Protein AF-A0A8C5FTF6-F1 (afdb_monomer_lite)

InterPro domains:
  IPR001584 Integrase, catalytic core [PS50994] (1-83)
  IPR012337 Ribonuclease H-like superfamily [SSF53098] (2-87)
  IPR036397 Ribonuclease H superfamily [G3DSA:3.30.420.10] (1-121)
  IPR043502 DNA/RNA polymerase superfamily [SSF56672] (255-346)
  IPR054465 Integrase p58-like, C-terminal domain [PF22938] (170-204)

Sequence (349 aa):
MSRTMKELYGLLKVKAIRTSVYHPATDGLCERFNRTLKSMIRKFVLEDARNWHQCLDPLLFAVREVPQASTGFSPFELLHGRRPRGVLDLIKENWKEGSSDSKNGIQYVIDLRAKLHSLGVMSREHLHQAQENQKRLYDKGTRLRNLTLGEKVLVLLPTSSTKLLAKWQGPFVVTRRVGNVDYEVVRPDRGDSRQIYHINLLKRWIDVVPVAFATTLPEGEEFGPEVPTPGPVPPVGRGEDLPGSQAADVGSLQLQFADVFSPLPGRTPLITHNIETQPGLTVRTRPYRLPVNKQDVVRRELAAMLELGVVEEFHSDWCSPVVLVGKLDGSVRFCVDYRRVNAVSKFDA

Organism: Gadus morhua (NCBI:txid8049)

Radius of gyration: 33.3 Å; chains: 1; bounding box: 83×62×90 Å

Foldseek 3Di:
DDPVVVVVCVVVVHDDDDDAPPCCVVVVVVVVVVVQLVVVLVVVCPVPVVPSVVCNVVSVVVQQQDQDQQQRHGVVCLVQVDHDCDPVNVVVVVVPPDDDPPPDVVVVVVVSVVSNVVSVVSSVVSNVVVVVVVVVVVVVPDDQDDDDFFFFKWFFDQDDPDNVPTDTDDRWGFHDDPDSFKTWIFDVVVVRDIGIHGNVRIDGDDPDPDPDDDDPDPPPDDPDPPLPDPDPDDFDDDDPPDDPVVSVVVVVVCVVPVVVSDPQDDDDPPDDDDFDFDPPDEADDDADDDDPVCVVVVVSVVVSCVVSVVDDDDDDSHDWYWDWDADPVRDIGTDTPCVVVVVGTDDDD

Structure (mmCIF, N/CA/C/O backbone):
data_AF-A0A8C5FTF6-F1
#
_entry.id   AF-A0A8C5FTF6-F1
#
loop_
_atom_site.group_PDB
_atom_site.id
_atom_site.type_symbol
_atom_site.label_atom_id
_atom_site.label_alt_id
_atom_site.label_comp_id
_atom_site.label_asym_id
_atom_site.label_entity_id
_atom_site.label_seq_id
_atom_site.pdbx_PDB_ins_code
_atom_site.Cartn_x
_atom_site.Cartn_y
_atom_site.Cartn_z
_atom_site.occupancy
_atom_site.B_iso_or_equiv
_atom_site.auth_seq_id
_atom_site.auth_comp_id
_atom_site.auth_asym_id
_atom_site.auth_atom_id
_atom_site.pdbx_PDB_model_num
ATOM 1 N N . MET A 1 1 ? -0.160 -24.251 -2.209 1.00 65.62 1 MET A N 1
ATOM 2 C CA . MET A 1 1 ? 0.336 -24.398 -3.595 1.00 65.62 1 MET A CA 1
ATOM 3 C C . MET A 1 1 ? -0.165 -25.728 -4.102 1.00 65.62 1 MET A C 1
ATOM 5 O O . MET A 1 1 ? 0.006 -26.707 -3.385 1.00 65.62 1 MET A O 1
ATOM 9 N N . SER A 1 2 ? -0.810 -25.740 -5.267 1.00 88.19 2 SER A N 1
ATOM 10 C CA . SER A 1 2 ? -1.264 -26.981 -5.901 1.00 88.19 2 SER A CA 1
ATOM 11 C C . SER A 1 2 ? -0.084 -27.930 -6.143 1.00 88.19 2 SER A C 1
ATOM 13 O O . SER A 1 2 ? 1.030 -27.465 -6.406 1.00 88.19 2 SER A O 1
ATOM 15 N N . ARG A 1 3 ? -0.329 -29.244 -6.078 1.00 90.69 3 ARG A N 1
ATOM 16 C CA . ARG A 1 3 ? 0.653 -30.280 -6.440 1.00 90.69 3 ARG A CA 1
ATOM 17 C C . ARG A 1 3 ? 1.191 -30.048 -7.859 1.00 90.69 3 ARG A C 1
ATOM 19 O O . ARG A 1 3 ? 2.402 -30.058 -8.045 1.00 90.69 3 ARG A O 1
ATOM 26 N N . THR A 1 4 ? 0.310 -29.683 -8.791 1.00 93.81 4 THR A N 1
ATOM 27 C CA . THR A 1 4 ? 0.650 -29.400 -10.196 1.00 93.81 4 THR A CA 1
ATOM 28 C C . THR A 1 4 ? 1.703 -28.300 -10.346 1.00 93.81 4 THR A C 1
ATOM 30 O O . THR A 1 4 ? 2.701 -28.475 -11.038 1.00 93.81 4 THR A O 1
ATOM 33 N N . MET A 1 5 ? 1.550 -27.179 -9.633 1.00 92.50 5 MET A N 1
ATOM 34 C CA . MET A 1 5 ? 2.524 -26.079 -9.687 1.00 92.50 5 MET A CA 1
ATOM 35 C C . MET A 1 5 ? 3.876 -26.466 -9.083 1.00 92.50 5 MET A C 1
ATOM 37 O O . MET A 1 5 ? 4.912 -25.986 -9.537 1.00 92.50 5 MET A O 1
ATOM 41 N N . LYS A 1 6 ? 3.885 -27.338 -8.066 1.00 90.69 6 LYS A N 1
ATOM 42 C CA . LYS A 1 6 ? 5.130 -27.819 -7.455 1.00 90.69 6 LYS A CA 1
ATOM 43 C C . LYS A 1 6 ? 5.920 -28.698 -8.429 1.00 90.69 6 LYS A C 1
ATOM 45 O O . LYS A 1 6 ? 7.136 -28.557 -8.507 1.00 90.69 6 LYS A O 1
ATOM 50 N N . GLU A 1 7 ? 5.236 -29.566 -9.168 1.00 94.31 7 GLU A N 1
ATOM 51 C CA . GLU A 1 7 ? 5.844 -30.412 -10.202 1.00 94.31 7 GLU A CA 1
ATOM 52 C C . GLU A 1 7 ? 6.374 -29.575 -11.367 1.00 94.31 7 GLU A C 1
ATOM 54 O O . GLU A 1 7 ? 7.538 -29.722 -11.736 1.00 94.31 7 GLU A O 1
ATOM 59 N N . LEU A 1 8 ? 5.583 -28.615 -11.863 1.00 95.06 8 LEU A N 1
ATOM 60 C CA . LEU A 1 8 ? 6.008 -27.694 -12.921 1.00 95.06 8 LEU A CA 1
ATOM 61 C C . LEU A 1 8 ? 7.285 -26.930 -12.540 1.00 95.06 8 LEU A C 1
ATOM 63 O O . LEU A 1 8 ? 8.234 -26.862 -13.319 1.00 95.06 8 LEU A O 1
ATOM 67 N N . TYR A 1 9 ? 7.343 -26.387 -11.323 1.00 94.25 9 TYR A N 1
ATOM 68 C CA . TYR A 1 9 ? 8.544 -25.710 -10.831 1.00 94.25 9 TYR A CA 1
ATOM 69 C C . TYR A 1 9 ? 9.736 -26.657 -10.665 1.00 94.25 9 TYR A C 1
ATOM 71 O O . TYR A 1 9 ? 10.871 -26.250 -10.911 1.00 94.25 9 TYR A O 1
ATOM 79 N N . GLY A 1 10 ? 9.492 -27.922 -10.313 1.00 94.12 10 GLY A N 1
ATOM 80 C CA . GLY A 1 10 ? 10.519 -28.962 -10.276 1.00 94.12 10 GLY A CA 1
ATOM 81 C C . GLY A 1 10 ? 11.112 -29.272 -11.654 1.00 94.12 10 GLY A C 1
ATOM 82 O O . GLY A 1 10 ? 12.331 -29.427 -11.766 1.00 94.12 10 GLY A O 1
ATOM 83 N N . LEU A 1 11 ? 10.273 -29.303 -12.696 1.00 96.44 11 LEU A N 1
ATOM 84 C CA . LEU A 1 11 ? 10.695 -29.505 -14.087 1.00 96.44 11 LEU A CA 1
ATOM 85 C C . LEU A 1 11 ? 11.494 -28.309 -14.613 1.00 96.44 11 LEU A C 1
ATOM 87 O O . LEU A 1 11 ? 12.580 -28.488 -15.155 1.00 96.44 11 LEU A O 1
ATOM 91 N N . LEU A 1 12 ? 11.003 -27.089 -14.378 1.00 96.25 12 LEU A N 1
ATOM 92 C CA . LEU A 1 12 ? 11.654 -25.850 -14.821 1.00 96.25 12 LEU A CA 1
ATOM 93 C C . LEU A 1 12 ? 12.858 -25.439 -13.954 1.00 96.25 12 LEU A C 1
ATOM 95 O O . LEU A 1 12 ? 13.480 -24.415 -14.223 1.00 96.25 12 LEU A O 1
ATOM 99 N N . LYS A 1 13 ? 13.176 -26.201 -12.896 1.00 94.50 13 LYS A N 1
ATOM 100 C CA . LYS A 1 13 ? 14.219 -25.881 -11.901 1.00 94.50 13 LYS A CA 1
ATOM 101 C C . LYS A 1 13 ? 14.055 -24.484 -11.282 1.00 94.50 13 LYS A C 1
ATOM 103 O O . LYS A 1 13 ? 15.028 -23.831 -10.911 1.00 94.50 13 LYS A O 1
ATOM 108 N N . VAL A 1 14 ? 12.809 -24.042 -11.119 1.00 94.31 14 VAL A N 1
ATOM 109 C CA . VAL A 1 14 ? 12.469 -22.743 -10.529 1.00 94.31 14 VAL A CA 1
ATOM 110 C C . VAL A 1 14 ? 12.225 -22.905 -9.032 1.00 94.31 14 VAL A C 1
ATOM 112 O O . VAL A 1 14 ? 11.399 -23.706 -8.594 1.00 94.31 14 VAL A O 1
ATOM 115 N N . LYS A 1 15 ? 12.911 -22.103 -8.215 1.00 89.88 15 LYS A N 1
ATOM 116 C CA . LYS A 1 15 ? 12.676 -22.056 -6.768 1.00 89.88 15 LYS A CA 1
ATOM 117 C C . LYS A 1 15 ? 11.520 -21.108 -6.455 1.00 89.88 15 LYS A C 1
ATOM 119 O O . LYS A 1 15 ? 11.659 -19.895 -6.571 1.00 89.88 15 LYS A O 1
ATOM 124 N N . ALA A 1 16 ? 10.397 -21.652 -5.995 1.00 85.25 16 ALA A N 1
ATOM 125 C CA . ALA A 1 16 ? 9.283 -20.836 -5.526 1.00 85.25 16 ALA A CA 1
ATOM 126 C C . ALA A 1 16 ? 9.551 -20.257 -4.131 1.00 85.25 16 ALA A C 1
ATOM 128 O O . ALA A 1 16 ? 9.832 -20.994 -3.183 1.00 85.25 16 ALA A O 1
ATOM 129 N N . ILE A 1 17 ? 9.394 -18.942 -3.999 1.00 85.06 17 ILE A N 1
ATOM 130 C CA . ILE A 1 17 ? 9.462 -18.214 -2.729 1.00 85.06 17 ILE A CA 1
ATOM 131 C C . ILE A 1 17 ? 8.034 -17.839 -2.324 1.00 85.06 17 ILE A C 1
ATOM 133 O O . ILE A 1 17 ? 7.200 -17.541 -3.177 1.00 85.06 17 ILE A O 1
ATOM 137 N N . ARG A 1 18 ? 7.727 -17.898 -1.026 1.00 79.06 18 ARG A N 1
ATOM 138 C CA . ARG A 1 18 ? 6.409 -17.539 -0.487 1.00 79.06 18 ARG A CA 1
ATOM 139 C C . ARG A 1 18 ? 6.532 -16.333 0.426 1.00 79.06 18 ARG A C 1
ATOM 141 O O . ARG A 1 18 ? 7.468 -16.255 1.215 1.00 79.06 18 ARG A O 1
ATOM 148 N N . THR A 1 19 ? 5.570 -15.431 0.314 1.00 82.00 19 THR A N 1
ATOM 149 C CA . THR A 1 19 ? 5.410 -14.278 1.199 1.00 82.00 19 THR A CA 1
ATOM 150 C C . THR A 1 19 ? 4.577 -14.661 2.425 1.00 82.00 19 THR A C 1
ATOM 152 O O . THR A 1 19 ? 3.925 -15.713 2.441 1.00 82.00 19 THR A O 1
ATOM 155 N N . SER A 1 20 ? 4.628 -13.841 3.478 1.00 80.69 20 SER A N 1
ATOM 156 C CA . SER A 1 20 ? 3.804 -14.050 4.670 1.00 80.69 20 SER A CA 1
ATOM 157 C C . SER A 1 20 ? 2.316 -13.885 4.350 1.00 80.69 20 SER A C 1
ATOM 159 O O . SER A 1 20 ? 1.913 -13.216 3.392 1.00 80.69 20 SER A O 1
ATOM 161 N N . VAL A 1 21 ? 1.477 -14.565 5.131 1.00 79.75 21 VAL A N 1
ATOM 162 C CA . VAL A 1 21 ? 0.043 -14.647 4.839 1.00 79.75 21 VAL A CA 1
ATOM 163 C C . VAL A 1 21 ? -0.592 -13.261 4.991 1.00 79.75 21 VAL A C 1
ATOM 165 O O . VAL A 1 21 ? -0.323 -12.554 5.958 1.00 79.75 21 VAL A O 1
ATOM 168 N N . TYR A 1 22 ? -1.443 -12.875 4.034 1.00 73.31 22 TYR A N 1
ATOM 169 C CA . TYR A 1 22 ? -2.149 -11.584 4.008 1.00 73.31 22 TYR A CA 1
ATOM 170 C C . TYR A 1 22 ? -1.238 -10.345 4.083 1.00 73.31 22 TYR A C 1
ATOM 172 O O . TYR A 1 22 ? -1.669 -9.284 4.537 1.00 73.31 22 TYR A O 1
ATOM 180 N N . HIS A 1 23 ? 0.002 -10.448 3.596 1.00 75.25 23 HIS A N 1
ATOM 181 C CA . HIS A 1 23 ? 0.941 -9.331 3.567 1.00 75.25 23 HIS A CA 1
ATOM 182 C C . HIS A 1 23 ? 1.305 -8.906 2.127 1.00 75.25 23 HIS A C 1
ATOM 184 O O . HIS A 1 23 ? 2.396 -9.197 1.639 1.00 75.25 23 HIS A O 1
ATOM 190 N N . PRO A 1 24 ? 0.410 -8.182 1.420 1.00 71.44 24 PRO A N 1
ATOM 191 C CA . PRO A 1 24 ? 0.642 -7.767 0.030 1.00 71.44 24 PRO A CA 1
ATOM 192 C C . PRO A 1 24 ? 1.815 -6.788 -0.121 1.00 71.44 24 PRO A C 1
ATOM 194 O O . PRO A 1 24 ? 2.360 -6.637 -1.209 1.00 71.44 24 PRO A O 1
ATOM 197 N N . ALA A 1 25 ? 2.243 -6.136 0.966 1.00 77.31 25 ALA A N 1
ATOM 198 C CA . ALA A 1 25 ? 3.386 -5.230 0.938 1.00 77.31 25 ALA A CA 1
ATOM 199 C C . ALA A 1 25 ? 4.694 -5.935 0.533 1.00 77.31 25 ALA A C 1
ATOM 201 O O . ALA A 1 25 ? 5.553 -5.290 -0.067 1.00 77.31 25 ALA A O 1
ATOM 202 N N . THR A 1 26 ? 4.829 -7.244 0.792 1.00 78.06 26 THR A N 1
ATOM 203 C CA . THR A 1 26 ? 5.997 -8.024 0.354 1.00 78.06 26 THR A CA 1
ATOM 204 C C . THR A 1 26 ? 6.110 -8.091 -1.169 1.00 78.06 26 THR A C 1
ATOM 206 O O . THR A 1 26 ? 7.221 -8.089 -1.685 1.00 78.06 26 THR A O 1
ATOM 209 N N . ASP A 1 27 ? 4.986 -8.082 -1.892 1.00 82.00 27 ASP A N 1
ATOM 210 C CA . ASP A 1 27 ? 4.955 -8.037 -3.361 1.00 82.00 27 ASP A CA 1
ATOM 211 C C . ASP A 1 27 ? 4.607 -6.630 -3.883 1.00 82.00 27 ASP A C 1
ATOM 213 O O . ASP A 1 27 ? 3.893 -6.422 -4.867 1.00 82.00 27 ASP A O 1
ATOM 217 N N . GLY A 1 28 ? 5.116 -5.608 -3.186 1.00 82.06 28 GLY A N 1
ATOM 218 C CA . GLY A 1 28 ? 4.780 -4.211 -3.448 1.00 82.06 28 GLY A CA 1
ATOM 219 C C . GLY A 1 28 ? 5.159 -3.713 -4.848 1.00 82.06 28 GLY A C 1
ATOM 220 O O . GLY A 1 28 ? 4.609 -2.709 -5.297 1.00 82.06 28 GLY A O 1
ATOM 221 N N . LEU A 1 29 ? 6.084 -4.372 -5.554 1.00 83.44 29 LEU A N 1
ATOM 222 C CA . LEU A 1 29 ? 6.424 -4.029 -6.941 1.00 83.44 29 LEU A CA 1
ATOM 223 C C . LEU A 1 29 ? 5.342 -4.499 -7.919 1.00 83.44 29 LEU A C 1
ATOM 225 O O . LEU A 1 29 ? 4.871 -3.687 -8.716 1.00 83.44 29 LEU A O 1
ATOM 229 N N . CYS A 1 30 ? 4.900 -5.756 -7.814 1.00 85.75 30 CYS A N 1
ATOM 230 C CA . CYS A 1 30 ? 3.798 -6.282 -8.618 1.00 85.75 30 CYS A CA 1
ATOM 231 C C . CYS A 1 30 ? 2.503 -5.509 -8.336 1.00 85.75 30 CYS A C 1
ATOM 233 O O . CYS A 1 30 ? 1.822 -5.067 -9.257 1.00 85.75 30 CYS A O 1
ATOM 235 N N . GLU A 1 31 ? 2.209 -5.231 -7.064 1.00 87.62 31 GLU A N 1
ATOM 236 C CA . GLU A 1 31 ? 1.025 -4.458 -6.671 1.00 87.62 31 GLU A CA 1
ATOM 237 C C . GLU A 1 31 ? 1.050 -3.016 -7.202 1.00 87.62 31 GLU A C 1
ATOM 239 O O . GLU A 1 31 ? 0.026 -2.489 -7.656 1.00 87.62 31 GLU A O 1
ATOM 244 N N . ARG A 1 32 ? 2.221 -2.361 -7.194 1.00 87.56 32 ARG A N 1
ATOM 245 C CA . ARG A 1 32 ? 2.390 -1.035 -7.809 1.00 87.56 32 ARG A CA 1
ATOM 246 C C . ARG A 1 32 ? 2.187 -1.093 -9.321 1.00 87.56 32 ARG A C 1
ATOM 248 O O . ARG A 1 32 ? 1.457 -0.258 -9.849 1.00 87.56 32 ARG A O 1
ATOM 255 N N . PHE A 1 33 ? 2.760 -2.088 -9.995 1.00 90.44 33 PHE A N 1
ATOM 256 C CA . PHE A 1 33 ? 2.554 -2.295 -11.427 1.00 90.44 33 PHE A CA 1
ATOM 257 C C . PHE A 1 33 ? 1.074 -2.523 -11.761 1.00 90.44 33 PHE A C 1
ATOM 259 O O . PHE A 1 33 ? 0.522 -1.823 -12.609 1.00 90.44 33 PHE A O 1
ATOM 266 N N . ASN A 1 34 ? 0.398 -3.414 -11.033 1.00 91.69 34 ASN A N 1
ATOM 267 C CA . ASN A 1 34 ? -1.025 -3.699 -11.209 1.00 91.69 34 ASN A CA 1
ATOM 268 C C . ASN A 1 34 ? -1.881 -2.441 -11.038 1.00 91.69 34 ASN A C 1
ATOM 270 O O . ASN A 1 34 ? -2.849 -2.241 -11.770 1.00 91.69 34 ASN A O 1
ATOM 274 N N . ARG A 1 35 ? -1.531 -1.565 -10.088 1.00 91.44 35 ARG A N 1
ATOM 275 C CA . ARG A 1 35 ? -2.200 -0.271 -9.910 1.00 91.44 35 ARG A CA 1
ATOM 276 C C . ARG A 1 35 ? -2.020 0.634 -11.128 1.00 91.44 35 ARG A C 1
ATOM 278 O O . ARG A 1 35 ? -3.006 1.208 -11.589 1.00 91.44 35 ARG A O 1
ATOM 285 N N . THR A 1 36 ? -0.797 0.755 -11.643 1.00 91.94 36 THR A N 1
ATOM 286 C CA . THR A 1 36 ? -0.497 1.552 -12.841 1.00 91.94 36 THR A CA 1
ATOM 287 C C . THR A 1 36 ? -1.253 1.017 -14.052 1.00 91.94 36 THR A C 1
ATOM 289 O O . THR A 1 36 ? -1.974 1.774 -14.698 1.00 91.94 36 THR A O 1
ATOM 292 N N . LEU A 1 37 ? -1.186 -0.293 -14.299 1.00 92.06 37 LEU A N 1
ATOM 293 C CA . LEU A 1 37 ? -1.865 -0.934 -15.422 1.00 92.06 37 LEU A CA 1
ATOM 294 C C . LEU A 1 37 ? -3.386 -0.756 -15.338 1.00 92.06 37 LEU A C 1
ATOM 296 O O . LEU A 1 37 ? -4.006 -0.336 -16.308 1.00 92.06 37 LEU A O 1
ATOM 300 N N . LYS A 1 38 ? -3.994 -0.972 -14.164 1.00 91.56 38 LYS A N 1
ATOM 301 C CA . LYS A 1 38 ? -5.432 -0.720 -13.955 1.00 91.56 38 LYS A CA 1
ATOM 302 C C . LYS A 1 38 ? -5.805 0.741 -14.205 1.00 91.56 38 LYS A C 1
ATOM 304 O O . LYS A 1 38 ? -6.861 1.003 -14.769 1.00 91.56 38 LYS A O 1
ATOM 309 N N . SER A 1 39 ? -4.966 1.689 -13.784 1.00 91.62 39 SER A N 1
ATOM 310 C CA . SER A 1 39 ? -5.184 3.119 -14.038 1.00 91.62 39 SER A CA 1
ATOM 311 C C . SER A 1 39 ? -5.160 3.435 -15.533 1.00 91.62 39 SER A C 1
ATOM 313 O O . SER A 1 39 ? -6.023 4.160 -16.019 1.00 91.62 39 SER A O 1
ATOM 315 N N . MET A 1 40 ? -4.217 2.847 -16.272 1.00 90.75 40 MET A N 1
ATOM 316 C CA . MET A 1 40 ? -4.141 2.991 -17.724 1.00 90.75 40 MET A CA 1
ATOM 317 C C . MET A 1 40 ? -5.365 2.376 -18.404 1.00 90.75 40 MET A C 1
ATOM 319 O O . MET A 1 40 ? -6.041 3.074 -19.148 1.00 90.75 40 MET A O 1
ATOM 323 N N . ILE A 1 41 ? -5.723 1.131 -18.072 1.00 90.44 41 ILE A N 1
ATOM 324 C CA . ILE A 1 41 ? -6.906 0.453 -18.628 1.00 90.44 41 ILE A CA 1
ATOM 325 C C . ILE A 1 41 ? -8.171 1.287 -18.399 1.00 90.44 41 ILE A C 1
ATOM 327 O O . ILE A 1 41 ? -8.929 1.506 -19.335 1.00 90.44 41 ILE A O 1
ATOM 331 N N . ARG A 1 42 ? -8.379 1.826 -17.189 1.00 88.81 42 ARG A N 1
ATOM 332 C CA . ARG A 1 42 ? -9.548 2.673 -16.884 1.00 88.81 42 ARG A CA 1
ATOM 333 C C . ARG A 1 42 ? -9.679 3.890 -17.796 1.00 88.81 42 ARG A C 1
ATOM 335 O O . ARG A 1 42 ? -10.799 4.301 -18.054 1.00 88.81 42 ARG A O 1
ATOM 342 N N . LYS A 1 43 ? -8.566 4.470 -18.254 1.00 86.38 43 LYS A N 1
ATOM 343 C CA . LYS A 1 43 ? -8.590 5.627 -19.162 1.00 86.38 43 LYS A CA 1
ATOM 344 C C . LYS A 1 43 ? -9.004 5.245 -20.585 1.00 86.38 43 LYS A C 1
ATOM 346 O O . LYS A 1 43 ? -9.615 6.062 -21.253 1.00 86.38 43 LYS A O 1
ATOM 351 N N . PHE A 1 44 ? -8.693 4.026 -21.022 1.00 80.56 44 PHE A N 1
ATOM 352 C CA . PHE A 1 44 ? -9.052 3.518 -22.353 1.00 80.56 44 PHE A CA 1
ATOM 353 C C . PHE A 1 44 ? -10.452 2.889 -22.396 1.00 80.56 44 PHE A C 1
ATOM 355 O O . PHE A 1 44 ? -11.128 2.937 -23.412 1.00 80.56 44 PHE A O 1
ATOM 362 N N . VAL A 1 45 ? -10.919 2.346 -21.271 1.00 80.12 45 VAL A N 1
ATOM 363 C CA . VAL A 1 45 ? -12.229 1.685 -21.131 1.00 80.12 45 VAL A CA 1
ATOM 364 C C . VAL A 1 45 ? -13.405 2.677 -21.027 1.00 80.12 45 VAL A C 1
ATOM 366 O O . VAL A 1 45 ? -14.553 2.260 -20.914 1.00 80.12 45 VAL A O 1
ATOM 369 N N . LEU A 1 46 ? -13.158 3.992 -21.100 1.00 67.50 46 LEU A N 1
ATOM 370 C CA . LEU A 1 46 ? -14.228 4.999 -21.097 1.00 67.50 46 LEU A CA 1
ATOM 371 C C . LEU A 1 46 ? -15.190 4.859 -22.294 1.00 67.50 46 LEU A C 1
ATOM 373 O O . LEU A 1 46 ? -16.340 5.268 -22.170 1.00 67.50 46 LEU A O 1
ATOM 377 N N . GLU A 1 47 ? -14.745 4.256 -23.404 1.00 64.75 47 GLU A N 1
ATOM 378 C CA . GLU A 1 47 ? -15.542 4.111 -24.633 1.00 64.75 47 GLU A CA 1
ATOM 379 C C . GLU A 1 47 ? -16.053 2.676 -24.878 1.00 64.75 47 GLU A C 1
ATOM 381 O O . GLU A 1 47 ? -17.192 2.511 -25.309 1.00 64.75 47 GLU A O 1
ATOM 386 N N . ASP A 1 48 ? -15.279 1.627 -24.553 1.00 66.62 48 ASP A N 1
ATOM 387 C CA . ASP A 1 48 ? -15.715 0.223 -24.687 1.00 66.62 48 ASP A CA 1
ATOM 388 C C . ASP A 1 48 ? -15.111 -0.696 -23.605 1.00 66.62 48 ASP A C 1
ATOM 390 O O . ASP A 1 48 ? -13.928 -1.052 -23.616 1.00 66.62 48 ASP A O 1
ATOM 394 N N . ALA A 1 49 ? -15.950 -1.131 -22.660 1.00 76.62 49 ALA A N 1
ATOM 395 C CA . ALA A 1 49 ? -15.546 -2.002 -21.557 1.00 76.62 49 ALA A CA 1
ATOM 396 C C . ALA A 1 49 ? -15.423 -3.486 -21.919 1.00 76.62 49 ALA A C 1
ATOM 398 O O . ALA A 1 49 ? -14.798 -4.241 -21.168 1.00 76.62 49 ALA A O 1
ATOM 399 N N . ARG A 1 50 ? -15.982 -3.930 -23.051 1.00 80.62 50 ARG A N 1
ATOM 400 C CA . ARG A 1 50 ? -15.908 -5.344 -23.453 1.00 80.62 50 ARG A CA 1
ATOM 401 C C . ARG A 1 50 ? -14.546 -5.698 -24.043 1.00 80.62 50 ARG A C 1
ATOM 403 O O . ARG A 1 50 ? -14.063 -6.810 -23.834 1.00 80.62 50 ARG A O 1
ATOM 410 N N . ASN A 1 51 ? -13.884 -4.740 -24.688 1.00 83.69 51 ASN A N 1
ATOM 411 C CA . ASN A 1 51 ? -12.670 -4.985 -25.467 1.00 83.69 51 ASN A CA 1
ATOM 412 C C . ASN A 1 51 ? -11.367 -4.514 -24.797 1.00 83.69 51 ASN A C 1
ATOM 414 O O . ASN A 1 51 ? -10.339 -4.387 -25.456 1.00 83.69 51 ASN A O 1
ATOM 418 N N . TRP A 1 52 ? -11.358 -4.347 -23.469 1.00 86.62 52 TRP A N 1
ATOM 419 C CA . TRP A 1 52 ? -10.178 -3.901 -22.704 1.00 86.62 52 TRP A CA 1
ATOM 420 C C . TRP A 1 52 ? -8.905 -4.737 -22.944 1.00 86.62 52 TRP A C 1
ATOM 422 O O . TRP A 1 52 ? -7.792 -4.229 -22.802 1.00 86.62 52 TRP A O 1
ATOM 432 N N . HIS A 1 53 ? -9.060 -6.015 -23.304 1.00 87.88 53 HIS A N 1
ATOM 433 C CA . HIS A 1 53 ? -7.961 -6.933 -23.599 1.00 87.88 53 HIS A CA 1
ATOM 434 C C . HIS A 1 53 ? -7.166 -6.514 -24.845 1.00 87.88 53 HIS A C 1
ATOM 436 O O . HIS A 1 53 ? -5.953 -6.699 -24.869 1.00 87.88 53 HIS A O 1
ATOM 442 N N . GLN A 1 54 ? -7.809 -5.886 -25.835 1.00 87.88 54 GLN A N 1
ATOM 443 C CA . GLN A 1 54 ? -7.146 -5.391 -27.050 1.00 87.88 54 GLN A CA 1
ATOM 444 C C . GLN A 1 54 ? -6.208 -4.218 -26.743 1.00 87.88 54 GLN A C 1
ATOM 446 O O . GLN A 1 54 ? -5.198 -4.017 -27.413 1.00 87.88 54 GLN A O 1
ATOM 451 N N . CYS A 1 55 ? -6.496 -3.467 -25.679 1.00 86.62 55 CYS A N 1
ATOM 452 C CA . CYS A 1 55 ? -5.642 -2.378 -25.225 1.00 86.62 55 CYS A CA 1
ATOM 453 C C . CYS A 1 55 ? -4.415 -2.872 -24.438 1.00 86.62 55 CYS A C 1
ATOM 455 O O . CYS A 1 55 ? -3.530 -2.072 -24.150 1.00 86.62 55 CYS A O 1
ATOM 457 N N . LEU A 1 56 ? -4.322 -4.152 -24.053 1.00 90.81 56 LEU A N 1
ATOM 458 C CA . LEU A 1 56 ? -3.233 -4.616 -23.184 1.00 90.81 56 LEU A CA 1
ATOM 459 C C . 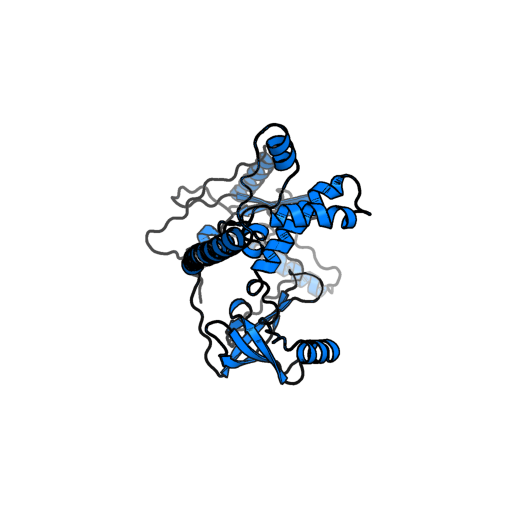LEU A 1 56 ? -1.855 -4.486 -23.826 1.00 90.81 56 LEU A C 1
ATOM 461 O O . LEU A 1 56 ? -0.942 -3.976 -23.181 1.00 90.81 56 LEU A O 1
ATOM 465 N N . ASP A 1 57 ? -1.697 -4.913 -25.074 1.00 90.38 57 ASP A N 1
ATOM 466 C CA . ASP A 1 57 ? -0.408 -4.873 -25.765 1.00 90.38 57 ASP A CA 1
ATOM 467 C C . ASP A 1 57 ? 0.164 -3.451 -25.894 1.00 90.38 57 ASP A C 1
ATOM 469 O O . ASP A 1 57 ? 1.301 -3.238 -25.446 1.00 90.38 57 ASP A O 1
ATOM 473 N N . PRO A 1 58 ? -0.587 -2.445 -26.396 1.00 89.12 58 PRO A N 1
ATOM 474 C CA . PRO A 1 58 ? -0.080 -1.075 -26.454 1.00 89.12 58 PRO A CA 1
ATOM 475 C C . PRO A 1 58 ? 0.173 -0.485 -25.059 1.00 89.12 58 PRO A C 1
ATOM 477 O O . PRO A 1 58 ? 1.154 0.236 -24.863 1.00 89.12 58 PRO A O 1
ATOM 480 N N . LEU A 1 59 ? -0.641 -0.827 -24.054 1.00 91.19 59 LEU A N 1
ATOM 481 C CA . LEU A 1 59 ? -0.424 -0.366 -22.679 1.00 91.19 59 LEU A CA 1
ATOM 482 C C . LEU A 1 59 ? 0.840 -0.968 -22.054 1.00 91.19 59 LEU A C 1
ATOM 484 O O . LEU A 1 59 ? 1.606 -0.263 -21.395 1.00 91.19 59 LEU A O 1
ATOM 488 N N . LEU A 1 60 ? 1.086 -2.261 -22.261 1.00 92.94 60 LEU A N 1
ATOM 489 C CA . LEU A 1 60 ? 2.290 -2.928 -21.778 1.00 92.94 60 LEU A CA 1
ATOM 490 C C . LEU A 1 60 ? 3.541 -2.393 -22.476 1.00 92.94 60 LEU A C 1
ATOM 492 O O . LEU A 1 60 ? 4.579 -2.259 -21.827 1.00 92.94 60 LEU A O 1
ATOM 496 N N . PHE A 1 61 ? 3.454 -2.069 -23.768 1.00 91.38 61 PHE A N 1
ATOM 497 C CA . PHE A 1 61 ? 4.531 -1.387 -24.480 1.00 91.38 61 PHE A CA 1
ATOM 498 C C . PHE A 1 61 ? 4.842 -0.029 -23.841 1.00 91.38 61 PHE A C 1
ATOM 500 O O . PHE A 1 61 ? 5.987 0.204 -23.454 1.00 91.38 61 PHE A O 1
ATOM 507 N N . ALA A 1 62 ? 3.821 0.800 -23.604 1.00 90.75 62 ALA A N 1
ATOM 508 C CA . ALA A 1 62 ? 3.989 2.104 -22.965 1.00 90.75 62 ALA A CA 1
ATOM 509 C C . ALA A 1 62 ? 4.652 1.999 -21.576 1.00 90.75 62 ALA A C 1
ATOM 511 O O . ALA A 1 62 ? 5.562 2.761 -21.259 1.00 90.75 62 ALA A O 1
ATOM 512 N N . VAL A 1 63 ? 4.273 1.015 -20.747 1.00 91.50 63 VAL A N 1
ATOM 513 C CA . VAL A 1 63 ? 4.923 0.812 -19.435 1.00 91.50 63 VAL A CA 1
ATOM 514 C C . VAL A 1 63 ? 6.393 0.393 -19.570 1.00 91.50 63 VAL A C 1
ATOM 516 O O . VAL A 1 63 ? 7.220 0.781 -18.743 1.00 91.50 63 VAL A O 1
ATOM 519 N N . ARG A 1 64 ? 6.734 -0.404 -20.588 1.00 92.31 64 ARG A N 1
ATOM 520 C CA . ARG A 1 64 ? 8.108 -0.878 -20.830 1.00 92.31 64 ARG A CA 1
ATOM 521 C C . ARG A 1 64 ? 9.012 0.199 -21.428 1.00 92.31 64 ARG A C 1
ATOM 523 O O . ARG A 1 64 ? 10.224 0.114 -21.240 1.00 92.31 64 ARG A O 1
ATOM 530 N N . GLU A 1 65 ? 8.444 1.175 -22.128 1.00 91.56 65 GLU A N 1
ATOM 531 C CA . GLU A 1 65 ? 9.159 2.309 -22.718 1.00 91.56 65 GLU A CA 1
ATOM 532 C C . GLU A 1 65 ? 9.501 3.394 -21.687 1.00 91.56 65 GLU A C 1
ATOM 534 O O . GLU A 1 65 ? 10.578 3.987 -21.747 1.00 91.56 65 GLU A O 1
ATOM 539 N N . VAL A 1 66 ? 8.621 3.629 -20.712 1.00 90.88 66 VAL A N 1
ATOM 540 C CA . VAL A 1 66 ? 8.777 4.724 -19.747 1.00 90.88 66 VAL A CA 1
ATOM 541 C C . VAL A 1 66 ? 9.794 4.374 -18.643 1.00 90.88 66 VAL A C 1
ATOM 543 O O . VAL A 1 66 ? 9.682 3.314 -18.012 1.00 90.88 66 VAL A O 1
ATOM 546 N N . PRO A 1 67 ? 10.769 5.262 -18.347 1.00 92.38 67 PRO A N 1
ATOM 547 C CA . PRO A 1 67 ? 11.685 5.095 -17.221 1.00 92.38 67 PRO A CA 1
ATOM 548 C C . PRO A 1 67 ? 10.961 5.001 -15.877 1.00 92.38 67 PRO A C 1
ATOM 550 O O . PRO A 1 67 ? 10.098 5.819 -15.560 1.00 92.38 67 PRO A O 1
ATOM 553 N N . GLN A 1 68 ? 11.332 4.013 -15.059 1.00 90.62 68 GLN A N 1
ATOM 554 C CA . GLN A 1 68 ? 10.756 3.851 -13.723 1.00 90.62 68 GLN A CA 1
ATOM 555 C C . GLN A 1 68 ? 11.564 4.643 -12.699 1.00 90.62 68 GLN A C 1
ATOM 557 O O . GLN A 1 68 ? 12.787 4.557 -12.673 1.00 90.62 68 GLN A O 1
ATOM 562 N N . ALA A 1 69 ? 10.889 5.357 -11.796 1.00 88.62 69 ALA A N 1
ATOM 563 C CA . ALA A 1 69 ? 11.554 6.214 -10.809 1.00 88.62 69 ALA A CA 1
ATOM 564 C C . ALA A 1 69 ? 12.552 5.464 -9.904 1.00 88.62 69 ALA A C 1
ATOM 566 O O . ALA A 1 69 ? 13.539 6.043 -9.471 1.00 88.62 69 ALA A O 1
ATOM 567 N N . SER A 1 70 ? 12.313 4.178 -9.621 1.00 87.00 70 SER A N 1
ATOM 568 C CA . SER A 1 70 ? 13.197 3.374 -8.769 1.00 87.00 70 SER A CA 1
ATOM 569 C C . SER A 1 70 ? 14.452 2.865 -9.480 1.00 87.00 70 SER A C 1
ATOM 571 O O . SER A 1 70 ? 15.457 2.632 -8.825 1.00 87.00 70 SER A O 1
ATOM 573 N N . THR A 1 71 ? 14.396 2.633 -10.795 1.00 89.56 71 THR A N 1
ATOM 574 C CA . THR A 1 71 ? 15.548 2.150 -11.580 1.00 89.56 71 THR A CA 1
ATOM 575 C C . THR A 1 71 ? 16.254 3.286 -12.321 1.00 89.56 71 THR A C 1
ATOM 577 O O . THR A 1 71 ? 17.428 3.165 -12.651 1.00 89.56 71 THR A O 1
ATOM 580 N N . GLY A 1 72 ? 15.554 4.386 -12.611 1.00 91.19 72 GLY A N 1
ATOM 581 C CA . GLY A 1 72 ? 16.010 5.495 -13.456 1.00 91.19 72 GLY A CA 1
ATOM 582 C C . GLY A 1 72 ? 16.012 5.189 -14.960 1.00 91.19 72 GLY A C 1
ATOM 583 O O . GLY A 1 72 ? 16.232 6.087 -15.765 1.00 91.19 72 GLY A O 1
ATOM 584 N N . PHE A 1 73 ? 15.726 3.945 -15.351 1.00 93.31 73 PHE A N 1
ATOM 585 C CA . PHE A 1 73 ? 15.745 3.466 -16.736 1.00 93.31 73 PHE A CA 1
ATOM 586 C C . PHE A 1 73 ? 14.446 2.743 -17.078 1.00 93.31 73 PHE A C 1
ATOM 588 O O . PHE A 1 73 ? 13.718 2.288 -16.186 1.00 93.31 73 PHE A O 1
ATOM 595 N N . SER A 1 74 ? 14.145 2.626 -18.370 1.00 93.69 74 SER A N 1
ATOM 596 C CA . SER A 1 74 ? 12.976 1.873 -18.815 1.00 93.69 74 SER A CA 1
ATOM 597 C C . SER A 1 74 ? 13.229 0.363 -18.730 1.00 93.69 74 SER A C 1
ATOM 599 O O . SER A 1 74 ? 14.358 -0.087 -18.958 1.00 93.69 74 SER A O 1
ATOM 601 N N . PRO A 1 75 ? 12.207 -0.456 -18.414 1.00 93.75 75 PRO A N 1
ATOM 602 C CA . PRO A 1 75 ? 12.356 -1.910 -18.399 1.00 93.75 75 PRO A CA 1
ATOM 603 C C . PRO A 1 75 ? 12.888 -2.473 -19.723 1.00 93.75 75 PRO A C 1
ATOM 605 O O . PRO A 1 75 ? 13.685 -3.409 -19.717 1.00 93.75 75 PRO A O 1
ATOM 608 N N . PHE A 1 76 ? 12.485 -1.886 -20.854 1.00 93.75 76 PHE A N 1
ATOM 609 C CA . PHE A 1 76 ? 12.966 -2.291 -22.172 1.00 93.75 76 PHE A CA 1
ATOM 610 C C . PHE A 1 76 ? 14.465 -2.013 -22.351 1.00 93.75 76 PHE A C 1
ATOM 612 O O . PHE A 1 76 ? 15.193 -2.872 -22.847 1.00 93.75 76 PHE A O 1
ATOM 619 N N . GLU A 1 77 ? 14.947 -0.848 -21.908 1.00 92.88 77 GLU A N 1
ATOM 620 C CA . GLU A 1 77 ? 16.368 -0.497 -21.996 1.00 92.88 77 GLU A CA 1
ATOM 621 C C . GLU A 1 77 ? 17.235 -1.389 -21.102 1.00 92.88 77 GLU A C 1
ATOM 623 O O . GLU A 1 77 ? 18.311 -1.805 -21.523 1.00 92.88 77 GLU A O 1
ATOM 628 N N . LEU A 1 78 ? 16.754 -1.755 -19.913 1.00 92.88 78 LEU A N 1
ATOM 629 C CA . LEU A 1 78 ? 17.472 -2.673 -19.025 1.00 92.88 78 LEU A CA 1
ATOM 630 C C . LEU A 1 78 ? 17.565 -4.098 -19.586 1.00 92.88 78 LEU A C 1
ATOM 632 O O . LEU A 1 78 ? 18.556 -4.781 -19.341 1.00 92.88 78 LEU A O 1
ATOM 636 N N . LEU A 1 79 ? 16.555 -4.545 -20.339 1.00 92.50 79 LEU A N 1
ATOM 637 C CA . LEU A 1 79 ? 16.534 -5.886 -20.925 1.00 92.50 79 LEU A CA 1
ATOM 638 C C . LEU A 1 79 ? 17.335 -5.967 -22.232 1.00 92.50 79 LEU A C 1
ATOM 640 O O . LEU A 1 79 ? 18.038 -6.946 -22.468 1.00 92.50 79 LEU A O 1
ATOM 644 N N . HIS A 1 80 ? 17.215 -4.953 -23.091 1.00 90.50 80 HIS A N 1
ATOM 645 C CA . HIS A 1 80 ? 17.746 -4.988 -24.457 1.00 90.50 80 HIS A CA 1
ATOM 646 C C . HIS A 1 80 ? 18.929 -4.043 -24.700 1.00 90.50 80 HIS A C 1
ATOM 648 O O . HIS A 1 80 ? 19.491 -4.054 -25.792 1.00 90.50 80 HIS A O 1
ATOM 654 N N . GLY A 1 81 ? 19.290 -3.185 -23.743 1.00 89.19 81 GLY A N 1
ATOM 655 C CA . GLY A 1 81 ? 20.393 -2.221 -23.862 1.00 89.19 81 GLY A CA 1
ATOM 656 C C . GLY A 1 81 ? 20.142 -1.089 -24.865 1.00 89.19 81 GLY A C 1
ATOM 657 O O . GLY A 1 81 ? 21.026 -0.273 -25.134 1.00 89.19 81 GLY A O 1
ATOM 658 N N . ARG A 1 82 ? 18.937 -1.002 -25.428 1.00 87.62 82 ARG A N 1
ATOM 659 C CA . ARG A 1 82 ? 18.522 0.003 -26.412 1.00 87.62 82 ARG A CA 1
ATOM 660 C C . ARG A 1 82 ? 17.131 0.514 -26.079 1.00 87.62 82 ARG A C 1
ATOM 662 O O . ARG A 1 82 ? 16.366 -0.182 -25.420 1.00 87.62 82 ARG A O 1
ATOM 669 N N . ARG A 1 83 ? 16.802 1.711 -26.554 1.00 86.69 83 ARG A N 1
ATOM 670 C CA . ARG A 1 83 ? 15.441 2.242 -26.446 1.00 86.69 83 ARG A CA 1
ATOM 671 C C . ARG A 1 83 ? 14.531 1.535 -27.455 1.00 86.69 83 ARG A C 1
ATOM 673 O O . ARG A 1 83 ? 15.029 1.116 -28.507 1.00 86.69 83 ARG A O 1
ATOM 680 N N . PRO A 1 84 ? 13.245 1.328 -27.129 1.00 86.19 84 PRO A N 1
ATOM 681 C CA . PRO A 1 84 ? 12.302 0.813 -28.109 1.00 86.19 84 PRO A CA 1
ATOM 682 C C . PRO A 1 84 ? 12.205 1.812 -29.262 1.00 86.19 84 PRO A C 1
ATOM 684 O O . PRO A 1 84 ? 12.275 3.017 -29.040 1.00 86.19 84 PRO A O 1
ATOM 687 N N . ARG A 1 85 ? 12.100 1.305 -30.491 1.00 82.19 85 ARG A N 1
ATOM 688 C CA . ARG A 1 85 ? 11.991 2.150 -31.681 1.00 82.19 85 ARG A CA 1
ATOM 689 C C . ARG A 1 85 ? 10.534 2.570 -31.834 1.00 82.19 85 ARG A C 1
ATOM 691 O O . ARG A 1 85 ? 9.687 1.719 -32.103 1.00 82.19 85 ARG A O 1
ATOM 698 N N . GLY A 1 86 ? 10.250 3.847 -31.605 1.00 81.94 86 GLY A N 1
ATOM 699 C CA . GLY A 1 86 ? 8.906 4.407 -31.725 1.00 81.94 86 GLY A CA 1
ATOM 700 C C . GLY A 1 86 ? 8.604 4.943 -33.127 1.00 81.94 86 GLY A C 1
ATOM 701 O O . GLY A 1 86 ? 9.488 5.074 -33.971 1.00 81.94 86 GLY A O 1
ATOM 702 N N . VAL A 1 87 ? 7.347 5.333 -33.361 1.00 81.19 87 VAL A N 1
ATOM 703 C CA . VAL A 1 87 ? 6.920 5.985 -34.618 1.00 81.19 87 VAL A CA 1
ATOM 704 C C . VAL A 1 87 ? 7.704 7.280 -34.869 1.00 81.19 87 VAL A C 1
ATOM 706 O O . VAL A 1 87 ? 8.103 7.559 -35.996 1.00 81.19 87 VAL A O 1
ATOM 709 N N . LEU A 1 88 ? 7.987 8.047 -33.812 1.00 82.19 88 LEU A N 1
ATOM 710 C CA . LEU A 1 88 ? 8.770 9.282 -33.905 1.00 82.19 88 LEU A CA 1
ATOM 711 C C . LEU A 1 88 ? 10.230 9.033 -34.307 1.00 82.19 88 LEU A C 1
ATOM 713 O O . LEU A 1 88 ? 10.809 9.852 -35.020 1.00 82.19 88 LEU A O 1
ATOM 717 N N . ASP A 1 89 ? 10.816 7.908 -33.889 1.00 82.44 89 ASP A N 1
ATOM 718 C CA . ASP A 1 89 ? 12.181 7.548 -34.281 1.00 82.44 89 ASP A CA 1
ATOM 719 C C . ASP A 1 89 ? 12.247 7.223 -35.774 1.00 82.44 89 ASP A C 1
ATOM 721 O O . ASP A 1 89 ? 13.158 7.690 -36.449 1.00 82.44 89 ASP A O 1
ATOM 725 N N . LEU A 1 90 ? 11.245 6.514 -36.306 1.00 81.31 90 LEU A N 1
ATOM 726 C CA . LEU A 1 90 ? 11.148 6.210 -37.738 1.00 81.31 90 LEU A CA 1
ATOM 727 C C . LEU A 1 90 ? 11.028 7.485 -38.583 1.00 81.31 90 LEU A C 1
ATOM 729 O O . LEU A 1 90 ? 11.720 7.631 -39.585 1.00 81.31 90 LEU A O 1
ATOM 733 N N . ILE A 1 91 ? 10.195 8.443 -38.161 1.00 83.38 91 ILE A N 1
ATOM 734 C CA . ILE A 1 91 ? 10.055 9.731 -38.864 1.00 83.38 91 ILE A CA 1
ATOM 735 C C . ILE A 1 91 ? 11.385 10.494 -38.847 1.00 83.38 91 ILE A C 1
ATOM 737 O O . ILE A 1 91 ? 11.823 11.016 -39.870 1.00 83.38 91 ILE A O 1
ATOM 741 N N . LYS A 1 92 ? 12.056 10.528 -37.692 1.00 82.75 92 LYS A N 1
ATOM 742 C CA . LYS A 1 92 ? 13.352 11.191 -37.530 1.00 82.75 92 LYS A CA 1
ATOM 743 C C . LYS A 1 92 ? 14.444 10.552 -38.386 1.00 82.75 92 LYS A C 1
ATOM 745 O O . LYS A 1 92 ? 15.295 11.269 -38.900 1.00 82.75 92 LYS A O 1
ATOM 750 N N . GLU A 1 93 ? 14.453 9.230 -38.495 1.00 79.75 93 GLU A N 1
ATOM 751 C CA . GLU A 1 93 ? 15.383 8.487 -39.346 1.00 79.75 93 GLU A CA 1
ATOM 752 C C . GLU A 1 93 ? 15.114 8.761 -40.828 1.00 79.75 93 GLU A C 1
ATOM 754 O O . GLU A 1 93 ? 16.057 9.031 -41.558 1.00 79.75 93 GLU A O 1
ATOM 759 N N . ASN A 1 94 ? 13.846 8.804 -41.251 1.00 79.62 94 ASN A N 1
ATOM 760 C CA . ASN A 1 94 ? 13.477 9.139 -42.629 1.00 79.62 94 ASN A CA 1
ATOM 761 C C . ASN A 1 94 ? 13.841 10.581 -43.017 1.00 79.62 94 ASN A C 1
ATOM 763 O O . ASN A 1 94 ? 14.156 10.840 -44.172 1.00 79.62 94 ASN A O 1
ATOM 767 N N . TRP A 1 95 ? 13.778 11.529 -42.076 1.00 81.88 95 TRP A N 1
ATOM 768 C CA . TRP A 1 95 ? 14.175 12.924 -42.314 1.00 81.88 95 TRP A CA 1
ATOM 769 C C . TRP A 1 95 ? 15.683 13.149 -42.266 1.00 81.88 95 TRP A C 1
ATOM 771 O O . TRP A 1 95 ? 16.181 14.137 -42.801 1.00 81.88 95 TRP A O 1
ATOM 781 N N . LYS A 1 96 ? 16.422 12.259 -41.606 1.00 79.56 96 LYS A N 1
ATOM 782 C CA . LYS A 1 96 ? 17.879 12.275 -41.627 1.00 79.56 96 LYS A CA 1
ATOM 783 C C . LYS A 1 96 ? 18.345 11.457 -42.825 1.00 79.56 96 LYS A C 1
ATOM 785 O O . LYS A 1 96 ? 18.659 10.282 -42.688 1.00 79.56 96 LYS A O 1
ATOM 790 N N . GLU A 1 97 ? 18.422 12.093 -43.990 1.00 61.78 97 GLU A N 1
ATOM 791 C CA . GLU A 1 97 ? 19.185 11.567 -45.126 1.00 61.78 97 GLU A CA 1
ATOM 792 C C . GLU A 1 97 ? 20.660 11.451 -44.711 1.00 61.78 97 GLU A C 1
ATOM 794 O O . GLU A 1 97 ? 21.433 12.404 -44.767 1.00 61.78 97 GLU A O 1
ATOM 799 N N . GLY A 1 98 ? 21.042 10.297 -44.172 1.00 57.22 98 GLY A N 1
ATOM 800 C CA . GLY A 1 98 ? 22.379 10.091 -43.640 1.00 57.22 98 GLY A CA 1
ATOM 801 C C . GLY A 1 98 ? 22.575 8.656 -43.197 1.00 57.22 98 GLY A C 1
ATOM 802 O O . GLY A 1 98 ? 21.942 8.196 -42.248 1.00 57.22 98 GLY A O 1
ATOM 803 N N . SER A 1 99 ? 23.457 7.969 -43.917 1.00 55.97 99 SER A N 1
ATOM 804 C CA . SER A 1 99 ? 23.933 6.610 -43.692 1.00 55.97 99 SER A CA 1
ATOM 805 C C . SER A 1 99 ? 23.998 6.257 -42.208 1.00 55.97 99 SER A C 1
ATOM 807 O O . SER A 1 99 ? 24.717 6.893 -41.437 1.00 55.97 99 SER A O 1
ATOM 809 N N . SER A 1 100 ? 23.279 5.209 -41.802 1.00 60.75 100 SER A N 1
ATOM 810 C CA . SER A 1 100 ? 23.590 4.550 -40.540 1.00 60.75 100 SER A CA 1
ATOM 811 C C . SER A 1 100 ? 25.050 4.113 -40.611 1.00 60.75 100 SER A C 1
ATOM 813 O O . SER A 1 100 ? 25.384 3.319 -41.493 1.00 60.75 100 SER A O 1
ATOM 815 N N . ASP A 1 101 ? 25.904 4.613 -39.715 1.00 60.34 101 ASP A N 1
ATOM 816 C CA . ASP A 1 101 ? 27.241 4.058 -39.518 1.00 60.34 101 ASP A CA 1
ATOM 817 C C . ASP A 1 101 ? 27.072 2.559 -39.295 1.00 60.34 101 ASP A C 1
ATOM 819 O O . ASP A 1 101 ? 26.585 2.117 -38.247 1.00 60.34 101 ASP A O 1
ATOM 823 N N . SER A 1 102 ? 27.394 1.773 -40.321 1.00 59.12 102 SER A N 1
ATOM 824 C CA . SER A 1 102 ? 27.252 0.327 -40.291 1.00 59.12 102 SER A CA 1
ATOM 825 C C . SER A 1 102 ? 28.364 -0.206 -39.399 1.00 59.12 102 SER A C 1
ATOM 827 O O . SER A 1 102 ? 29.418 -0.636 -39.864 1.00 59.12 102 SER A O 1
ATOM 829 N N . LYS A 1 103 ? 28.163 -0.098 -38.081 1.00 65.75 103 LYS A N 1
ATOM 830 C CA . LYS A 1 103 ? 29.072 -0.653 -37.087 1.00 65.75 103 LYS A CA 1
ATOM 831 C C . LYS A 1 103 ? 29.227 -2.135 -37.390 1.00 65.75 103 LYS A C 1
ATOM 833 O O . LYS A 1 103 ? 28.238 -2.857 -37.509 1.00 65.75 103 LYS A O 1
ATOM 838 N N . ASN A 1 104 ? 30.474 -2.584 -37.484 1.00 84.94 104 ASN A N 1
ATOM 839 C CA . ASN A 1 104 ? 30.786 -4.001 -37.579 1.00 84.94 104 ASN A CA 1
ATOM 840 C C . ASN A 1 104 ? 30.052 -4.752 -36.448 1.00 84.94 104 ASN A C 1
ATOM 842 O O . ASN A 1 104 ? 30.080 -4.310 -35.295 1.00 84.94 104 ASN A O 1
ATOM 846 N N . GLY A 1 105 ? 29.377 -5.862 -36.764 1.00 85.56 105 GLY A N 1
ATOM 847 C CA . GLY A 1 105 ? 28.493 -6.562 -35.823 1.00 85.56 105 GLY A CA 1
ATOM 848 C C . GLY A 1 105 ? 29.191 -6.965 -34.520 1.00 85.56 105 GLY A C 1
ATOM 849 O O . GLY A 1 105 ? 28.586 -6.929 -33.451 1.00 85.56 105 GLY A O 1
ATOM 850 N N . ILE A 1 106 ? 30.494 -7.252 -34.585 1.00 88.62 106 ILE A N 1
ATOM 851 C CA . ILE A 1 106 ? 31.322 -7.562 -33.411 1.00 88.62 106 ILE A CA 1
ATOM 852 C C . ILE A 1 106 ? 31.467 -6.337 -32.498 1.00 88.62 106 ILE A C 1
ATOM 854 O O . ILE A 1 106 ? 31.261 -6.446 -31.289 1.00 88.62 106 ILE A O 1
ATOM 858 N N . GLN A 1 107 ? 31.754 -5.160 -33.064 1.00 88.75 107 GLN A N 1
ATOM 859 C CA . GLN A 1 107 ? 31.868 -3.922 -32.291 1.00 88.75 107 GLN A CA 1
ATOM 860 C C . GLN A 1 107 ? 30.535 -3.567 -31.628 1.00 88.75 107 GLN A C 1
ATOM 862 O O . GLN A 1 107 ? 30.513 -3.181 -30.463 1.00 88.75 107 GLN A O 1
ATOM 867 N N . TYR A 1 108 ? 29.414 -3.774 -32.328 1.00 87.94 108 TYR A N 1
ATOM 868 C CA . TYR A 1 108 ? 28.083 -3.583 -31.750 1.00 87.94 108 TYR A CA 1
ATOM 869 C C . TYR A 1 108 ? 27.852 -4.468 -30.518 1.00 87.94 108 TYR A C 1
ATOM 871 O O . TYR A 1 108 ? 27.355 -3.983 -29.504 1.00 87.94 108 TYR A O 1
ATOM 879 N N . VAL A 1 109 ? 28.228 -5.751 -30.577 1.00 90.75 109 VAL A N 1
ATOM 880 C CA . VAL A 1 109 ? 28.069 -6.676 -29.441 1.00 90.75 109 VAL A CA 1
ATOM 881 C C . VAL A 1 109 ? 28.947 -6.262 -28.257 1.00 90.75 109 VAL A C 1
ATOM 883 O O . VAL A 1 109 ? 28.487 -6.316 -27.113 1.00 90.75 109 VAL A O 1
ATOM 886 N N . ILE A 1 110 ? 30.181 -5.818 -28.510 1.00 91.69 110 ILE A N 1
ATOM 887 C CA . ILE A 1 110 ? 31.088 -5.318 -27.465 1.00 91.69 110 ILE A CA 1
ATOM 888 C C . ILE A 1 110 ? 30.503 -4.061 -26.806 1.00 91.69 110 ILE A C 1
ATOM 890 O O . ILE A 1 110 ? 30.364 -4.025 -25.580 1.00 91.69 110 ILE A O 1
ATOM 894 N N . ASP A 1 111 ? 30.084 -3.078 -27.608 1.00 90.19 111 ASP A N 1
ATOM 895 C CA . ASP A 1 111 ? 29.452 -1.840 -27.138 1.00 90.19 111 ASP A CA 1
ATOM 896 C C . ASP A 1 111 ? 28.178 -2.142 -26.329 1.00 90.19 111 ASP A C 1
ATOM 898 O O . ASP A 1 111 ? 27.960 -1.581 -25.253 1.00 90.19 111 ASP A O 1
ATOM 902 N N . LEU A 1 112 ? 27.339 -3.063 -26.819 1.00 91.00 112 LEU A N 1
ATOM 903 C CA . LEU A 1 112 ? 26.095 -3.464 -26.164 1.00 91.00 112 LEU A CA 1
ATOM 904 C C . LEU A 1 112 ? 26.365 -4.118 -24.809 1.00 91.00 112 LEU A C 1
ATOM 906 O O . LEU A 1 112 ? 25.691 -3.796 -23.830 1.00 91.00 112 LEU A O 1
ATOM 910 N N . ARG A 1 113 ? 27.360 -5.008 -24.725 1.00 92.44 113 ARG A N 1
ATOM 911 C CA . ARG A 1 113 ? 27.745 -5.652 -23.465 1.00 92.44 113 ARG A CA 1
ATOM 912 C C . ARG A 1 113 ? 28.263 -4.630 -22.456 1.00 92.44 113 ARG A C 1
ATOM 914 O O . ARG A 1 113 ? 27.853 -4.674 -21.296 1.00 92.44 113 ARG A O 1
ATOM 921 N N . ALA A 1 114 ? 29.120 -3.705 -22.889 1.00 93.81 114 ALA A N 1
ATOM 922 C CA . ALA A 1 114 ? 29.626 -2.631 -22.038 1.00 93.81 114 ALA A CA 1
ATOM 923 C C . ALA A 1 114 ? 28.485 -1.734 -21.531 1.00 93.81 114 ALA A C 1
ATOM 925 O O . ALA A 1 114 ? 28.422 -1.412 -20.343 1.00 93.81 114 ALA A O 1
ATOM 926 N N . LYS A 1 115 ? 27.531 -1.405 -22.410 1.00 92.88 115 LYS A N 1
ATOM 927 C CA . LYS A 1 115 ? 26.350 -0.611 -22.064 1.00 92.88 115 LYS A CA 1
ATOM 928 C C . LYS A 1 115 ? 25.413 -1.334 -21.095 1.00 92.88 115 LYS A C 1
ATOM 930 O O . LYS A 1 115 ? 24.968 -0.736 -20.125 1.00 92.88 115 LYS A O 1
ATOM 935 N N . LEU A 1 116 ? 25.113 -2.613 -21.318 1.00 94.00 116 LEU A N 1
ATOM 936 C CA . LEU A 1 116 ? 24.285 -3.402 -20.398 1.00 94.00 116 LEU A CA 1
ATOM 937 C C . LEU A 1 116 ? 24.937 -3.518 -19.018 1.00 94.00 116 LEU A C 1
ATOM 939 O O . LEU A 1 116 ? 24.249 -3.426 -18.002 1.00 94.00 116 LEU A O 1
ATOM 943 N N . HIS A 1 117 ? 26.262 -3.666 -18.975 1.00 94.69 117 HIS A N 1
ATOM 944 C CA . HIS A 1 117 ? 27.004 -3.670 -17.722 1.00 94.69 117 HIS A CA 1
ATOM 945 C C . HIS A 1 117 ? 26.870 -2.330 -16.982 1.00 94.69 117 HIS A C 1
ATOM 947 O O . HIS A 1 117 ? 26.497 -2.322 -15.809 1.00 94.69 117 HIS A O 1
ATOM 953 N N . SER A 1 118 ? 27.105 -1.197 -17.655 1.00 94.69 118 SER A N 1
ATOM 954 C CA . SER A 1 118 ? 26.991 0.124 -17.021 1.00 94.69 118 SER A CA 1
ATOM 955 C C . SER A 1 118 ? 25.559 0.441 -16.579 1.00 94.69 118 SER A C 1
ATOM 957 O O . SER A 1 118 ? 25.358 0.887 -15.450 1.00 94.69 118 SER A O 1
ATOM 959 N N . LEU A 1 119 ? 24.556 0.136 -17.411 1.00 94.25 119 LEU A N 1
ATOM 960 C CA . LEU A 1 119 ? 23.137 0.260 -17.062 1.00 94.25 119 LEU A CA 1
ATOM 961 C C . LEU A 1 119 ? 22.781 -0.584 -15.836 1.00 94.25 119 LEU A C 1
ATOM 963 O O . LEU A 1 119 ? 22.085 -0.106 -14.942 1.00 94.25 119 LEU A O 1
ATOM 967 N N . GLY A 1 120 ? 23.281 -1.819 -15.765 1.00 93.75 120 GLY A N 1
ATOM 968 C CA . GLY A 1 120 ? 23.063 -2.704 -14.625 1.00 93.75 120 GLY A CA 1
ATOM 969 C C . GLY A 1 120 ? 23.648 -2.151 -13.325 1.00 93.75 120 GLY A C 1
ATOM 970 O O . GLY A 1 120 ? 22.990 -2.214 -12.286 1.00 93.75 120 GLY A O 1
ATOM 971 N N . VAL A 1 121 ? 24.852 -1.571 -13.377 1.00 95.88 121 VAL A N 1
ATOM 972 C CA . VAL A 1 121 ? 25.490 -0.925 -12.216 1.00 95.88 121 VAL A CA 1
ATOM 973 C C . VAL A 1 121 ? 24.690 0.301 -11.771 1.00 95.88 121 VAL A C 1
ATOM 975 O O . VAL A 1 121 ? 24.284 0.369 -10.612 1.00 95.88 121 VAL A O 1
ATOM 978 N N . MET A 1 122 ? 24.381 1.222 -12.688 1.00 95.38 122 MET A N 1
ATOM 979 C CA . MET A 1 122 ? 23.621 2.438 -12.367 1.00 95.38 122 MET A CA 1
ATOM 980 C C . MET A 1 122 ? 22.214 2.120 -11.848 1.00 95.38 122 MET A C 1
ATOM 982 O O . MET A 1 122 ? 21.760 2.707 -10.870 1.00 95.38 122 MET A O 1
ATOM 986 N N . SER A 1 123 ? 21.522 1.153 -12.459 1.00 94.38 123 SER A N 1
ATOM 987 C CA . SER A 1 123 ? 20.188 0.750 -12.010 1.00 94.38 123 SER A CA 1
ATOM 988 C C . SER A 1 123 ? 20.212 0.143 -10.610 1.00 94.38 123 SER A C 1
ATOM 990 O O . SER A 1 123 ? 19.247 0.324 -9.870 1.00 94.38 123 SER A O 1
ATOM 992 N N . ARG A 1 124 ? 21.262 -0.602 -10.245 1.00 94.56 124 ARG A N 1
ATOM 993 C CA . ARG A 1 124 ? 21.418 -1.149 -8.889 1.00 94.56 124 ARG A CA 1
ATOM 994 C C . ARG A 1 124 ? 21.636 -0.044 -7.865 1.00 94.56 124 ARG A C 1
ATOM 996 O O . ARG A 1 124 ? 21.014 -0.094 -6.809 1.00 94.56 124 ARG A O 1
ATOM 1003 N N . GLU A 1 125 ? 22.446 0.950 -8.207 1.00 95.44 125 GLU A N 1
ATOM 1004 C CA . GLU A 1 125 ? 22.694 2.116 -7.359 1.00 95.44 125 GLU A CA 1
ATOM 1005 C C . GLU A 1 125 ? 21.407 2.923 -7.123 1.00 95.44 125 GLU A C 1
ATOM 1007 O O . GLU A 1 125 ? 21.016 3.156 -5.981 1.00 95.44 125 GLU A O 1
ATOM 1012 N N . HIS A 1 126 ? 20.660 3.247 -8.185 1.00 94.12 126 HIS A N 1
ATOM 1013 C CA . HIS A 1 126 ? 19.361 3.920 -8.056 1.00 94.12 126 HIS A CA 1
ATOM 1014 C C . HIS A 1 126 ? 18.364 3.114 -7.216 1.00 94.12 126 HIS A C 1
ATOM 1016 O O . HIS A 1 126 ? 17.662 3.677 -6.374 1.00 94.12 126 HIS A O 1
ATOM 1022 N N . LEU A 1 127 ? 18.316 1.790 -7.411 1.00 92.81 127 LEU A N 1
ATOM 1023 C CA . LEU A 1 127 ? 17.458 0.916 -6.614 1.00 92.81 127 LEU A CA 1
ATOM 1024 C C . LEU A 1 127 ? 17.853 0.938 -5.137 1.00 92.81 127 LEU A C 1
ATOM 1026 O O . LEU A 1 127 ? 16.963 0.974 -4.287 1.00 92.81 127 LEU A O 1
ATOM 1030 N N . HIS A 1 128 ? 19.151 0.936 -4.832 1.00 94.88 128 HIS A N 1
ATOM 1031 C CA . HIS A 1 128 ? 19.653 1.020 -3.464 1.00 94.88 128 HIS A CA 1
ATOM 1032 C C . HIS A 1 128 ? 19.235 2.339 -2.803 1.00 94.88 128 HIS A C 1
ATOM 1034 O O . HIS A 1 128 ? 18.577 2.328 -1.764 1.00 94.88 128 HIS A O 1
ATOM 1040 N N . GLN A 1 129 ? 19.483 3.470 -3.464 1.00 93.88 129 GLN A N 1
ATOM 1041 C CA . GLN A 1 129 ? 19.090 4.794 -2.971 1.00 93.88 129 GLN A CA 1
ATOM 1042 C C . GLN A 1 129 ? 17.569 4.921 -2.786 1.00 93.88 129 GLN A C 1
ATOM 1044 O O . GLN A 1 129 ? 17.086 5.460 -1.786 1.00 93.88 129 GLN A O 1
ATOM 1049 N N . ALA A 1 130 ? 16.776 4.394 -3.725 1.00 91.06 130 ALA A N 1
ATOM 1050 C CA . ALA A 1 130 ? 15.320 4.380 -3.611 1.00 91.06 130 ALA A CA 1
ATOM 1051 C C . ALA A 1 130 ? 14.847 3.536 -2.413 1.00 91.06 130 ALA A C 1
ATOM 1053 O O . ALA A 1 130 ? 13.919 3.942 -1.707 1.00 91.06 130 ALA A O 1
ATOM 1054 N N . GLN A 1 131 ? 15.487 2.389 -2.158 1.00 90.88 131 GLN A N 1
ATOM 1055 C CA . GLN A 1 131 ? 15.205 1.544 -0.994 1.00 90.88 131 GLN A CA 1
ATOM 1056 C C . GLN A 1 131 ? 15.567 2.241 0.320 1.00 90.88 131 GLN A C 1
ATOM 1058 O O . GLN A 1 131 ? 14.756 2.226 1.246 1.00 90.88 131 GLN A O 1
ATOM 1063 N N . GLU A 1 132 ? 16.726 2.894 0.403 1.00 93.50 132 GLU A N 1
ATOM 1064 C CA . GLU A 1 132 ? 17.145 3.651 1.588 1.00 93.50 132 GLU A CA 1
ATOM 1065 C C . GLU A 1 132 ? 16.191 4.803 1.900 1.00 93.50 132 GLU A C 1
ATOM 1067 O O . GLU A 1 132 ? 15.754 4.963 3.041 1.00 93.50 132 GLU A O 1
ATOM 1072 N N . ASN A 1 133 ? 15.798 5.568 0.881 1.00 90.81 133 ASN A N 1
ATOM 1073 C CA . ASN A 1 133 ? 14.828 6.648 1.033 1.00 90.81 133 ASN A CA 1
ATOM 1074 C C . ASN A 1 133 ? 13.469 6.118 1.507 1.00 90.81 133 ASN A C 1
ATOM 1076 O O . ASN A 1 133 ? 12.879 6.670 2.440 1.00 90.81 133 ASN A O 1
ATOM 1080 N N . GLN A 1 134 ? 12.985 5.022 0.913 1.00 87.50 134 GLN A N 1
ATOM 1081 C CA . GLN A 1 134 ? 11.734 4.389 1.326 1.00 87.50 134 GLN A CA 1
ATOM 1082 C C . GLN A 1 134 ? 11.814 3.874 2.772 1.00 87.50 134 GLN A C 1
ATOM 1084 O O . GLN A 1 134 ? 10.870 4.075 3.539 1.00 87.50 134 GLN A O 1
ATOM 1089 N N . LYS A 1 135 ? 12.942 3.272 3.165 1.00 88.62 135 LYS A N 1
ATOM 1090 C CA . LYS A 1 135 ? 13.199 2.819 4.537 1.00 88.62 135 LYS A CA 1
ATOM 1091 C C . LYS A 1 135 ? 13.217 3.992 5.515 1.00 88.62 135 LYS A C 1
ATOM 1093 O O . LYS A 1 135 ? 12.487 3.966 6.497 1.00 88.62 135 LYS A O 1
ATOM 1098 N N . ARG A 1 136 ? 13.955 5.065 5.215 1.00 89.75 136 ARG A N 1
ATOM 1099 C CA . ARG A 1 136 ? 14.020 6.270 6.057 1.00 89.75 136 ARG A CA 1
ATOM 1100 C C . ARG A 1 136 ? 12.639 6.882 6.282 1.00 89.75 136 ARG A C 1
ATOM 1102 O O . ARG A 1 136 ? 12.335 7.317 7.388 1.00 89.75 136 ARG A O 1
ATOM 1109 N N . LEU A 1 137 ? 11.806 6.943 5.242 1.00 86.12 137 LEU A N 1
ATOM 1110 C CA . LEU A 1 137 ? 10.434 7.442 5.359 1.00 86.12 137 LEU A CA 1
ATOM 1111 C C . LEU A 1 137 ? 9.558 6.525 6.218 1.00 86.12 137 LEU A C 1
ATOM 1113 O O . LEU A 1 137 ? 8.775 7.027 7.021 1.00 86.12 137 LEU A O 1
ATOM 1117 N N . TYR A 1 138 ? 9.706 5.208 6.073 1.00 81.81 138 TYR A N 1
ATOM 1118 C CA . TYR A 1 138 ? 8.983 4.225 6.877 1.00 81.81 138 TYR A CA 1
ATOM 1119 C C . TYR A 1 138 ? 9.390 4.278 8.360 1.00 81.81 138 TYR A C 1
ATOM 1121 O O . TYR A 1 138 ? 8.527 4.323 9.240 1.00 81.81 138 TYR A O 1
ATOM 1129 N N . ASP A 1 139 ? 10.690 4.351 8.645 1.00 86.56 139 ASP A N 1
ATOM 1130 C CA . ASP A 1 139 ? 11.233 4.312 10.006 1.00 86.56 139 ASP A CA 1
ATOM 1131 C C . ASP A 1 139 ? 10.811 5.533 10.844 1.00 86.56 139 ASP A C 1
ATOM 1133 O O . ASP A 1 139 ? 10.560 5.389 12.038 1.00 86.56 139 ASP A O 1
ATOM 1137 N N . LYS A 1 140 ? 10.612 6.714 10.231 1.00 84.50 140 LYS A N 1
ATOM 1138 C CA . LYS A 1 140 ? 10.160 7.940 10.933 1.00 84.50 140 LYS A CA 1
ATOM 1139 C C . LYS A 1 140 ? 8.864 7.765 11.733 1.00 84.50 140 LYS A C 1
ATOM 1141 O O . LYS A 1 140 ? 8.678 8.450 12.733 1.00 84.50 140 LYS A O 1
ATOM 1146 N N . GLY A 1 141 ? 7.952 6.912 11.269 1.00 75.19 141 GLY A N 1
ATOM 1147 C CA . GLY A 1 141 ? 6.645 6.690 11.899 1.00 75.19 141 GLY A CA 1
ATOM 1148 C C . GLY A 1 141 ? 6.492 5.319 12.555 1.00 75.19 141 GLY A C 1
ATOM 1149 O O . GLY A 1 141 ? 5.421 5.015 13.085 1.00 75.19 141 GLY A O 1
ATOM 1150 N N . THR A 1 142 ? 7.520 4.470 12.500 1.00 75.56 142 THR A N 1
ATOM 1151 C CA . THR A 1 142 ? 7.395 3.065 12.891 1.00 75.56 142 THR A CA 1
ATOM 1152 C C . THR A 1 142 ? 7.871 2.851 14.320 1.00 75.56 142 THR A C 1
ATOM 1154 O O . THR A 1 142 ? 8.992 3.186 14.686 1.00 75.56 142 THR A O 1
ATOM 1157 N N . ARG A 1 143 ? 7.020 2.230 15.142 1.00 77.69 143 ARG A N 1
ATOM 1158 C CA . ARG A 1 143 ? 7.413 1.730 16.464 1.00 77.69 143 ARG A CA 1
ATOM 1159 C C . ARG A 1 143 ? 7.944 0.312 16.323 1.00 77.69 143 ARG A C 1
ATOM 1161 O O . ARG A 1 143 ? 7.247 -0.544 15.775 1.00 77.69 143 ARG A O 1
ATOM 1168 N N . LEU A 1 144 ? 9.138 0.058 16.851 1.00 73.31 144 LEU A N 1
ATOM 1169 C CA . LEU A 1 144 ? 9.681 -1.293 16.913 1.00 73.31 144 LEU A CA 1
ATOM 1170 C C . LEU A 1 144 ? 8.832 -2.116 17.888 1.00 73.31 144 LEU A C 1
ATOM 1172 O O . LEU A 1 144 ? 8.708 -1.775 19.063 1.00 73.31 144 LEU A O 1
ATOM 1176 N N . ARG A 1 145 ? 8.210 -3.181 17.389 1.00 80.62 145 ARG A N 1
ATOM 1177 C CA . ARG A 1 145 ? 7.470 -4.142 18.206 1.00 80.62 145 ARG A CA 1
ATOM 1178 C C . ARG A 1 145 ? 8.263 -5.441 18.192 1.00 80.62 145 ARG A C 1
ATOM 1180 O O . ARG A 1 145 ? 8.675 -5.885 17.127 1.00 80.62 145 ARG A O 1
ATOM 1187 N N . ASN A 1 146 ? 8.475 -6.029 19.361 1.00 84.44 146 ASN A N 1
ATOM 1188 C CA . ASN A 1 146 ? 9.113 -7.331 19.502 1.00 84.44 146 ASN A CA 1
ATOM 1189 C C . ASN A 1 146 ? 8.176 -8.221 20.316 1.00 84.44 146 ASN A C 1
ATOM 1191 O O . ASN A 1 146 ? 7.684 -7.796 21.358 1.00 84.44 146 ASN A O 1
ATOM 1195 N N . LEU A 1 147 ? 7.928 -9.427 19.815 1.00 84.94 147 LEU A N 1
ATOM 1196 C CA . LEU A 1 147 ? 7.197 -10.481 20.516 1.00 84.94 147 LEU A CA 1
ATOM 1197 C C . LEU A 1 147 ? 8.199 -11.554 20.945 1.00 84.94 147 LEU A C 1
ATOM 1199 O O . LEU A 1 147 ? 9.105 -11.884 20.167 1.00 84.94 147 LEU A O 1
ATOM 1203 N N . THR A 1 148 ? 8.058 -12.072 22.164 1.00 84.88 148 THR A N 1
ATOM 1204 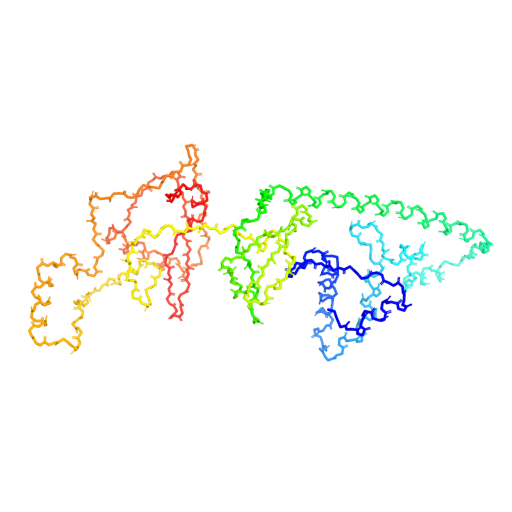C CA . THR A 1 148 ? 8.903 -13.172 22.656 1.00 84.88 148 THR A CA 1
ATOM 1205 C C . THR A 1 148 ? 8.282 -14.535 22.337 1.00 84.88 148 THR A C 1
ATOM 1207 O O . THR A 1 148 ? 7.102 -14.647 21.996 1.00 84.88 148 THR A O 1
ATOM 1210 N N . LEU A 1 149 ? 9.102 -15.589 22.348 1.00 86.81 149 LEU A N 1
ATOM 1211 C CA . LEU A 1 149 ? 8.632 -16.948 22.070 1.00 86.81 149 LEU A CA 1
ATOM 1212 C C . LEU A 1 149 ? 7.742 -17.428 23.223 1.00 86.81 149 LEU A C 1
ATOM 1214 O O . LEU A 1 149 ? 8.102 -17.261 24.383 1.00 86.81 149 LEU A O 1
ATOM 1218 N N . GLY A 1 150 ? 6.595 -18.026 22.904 1.00 83.31 150 GLY A N 1
ATOM 1219 C CA . GLY A 1 150 ? 5.610 -18.476 23.891 1.00 83.31 150 GLY A CA 1
ATOM 1220 C C . GLY A 1 150 ? 4.575 -17.423 24.304 1.00 83.31 150 GLY A C 1
ATOM 1221 O O . GLY A 1 150 ? 3.615 -17.766 24.992 1.00 83.31 150 GLY A O 1
ATOM 1222 N N . GLU A 1 151 ? 4.697 -16.165 23.863 1.00 87.56 151 GLU A N 1
ATOM 1223 C CA . GLU A 1 151 ? 3.679 -15.144 24.132 1.00 87.56 151 GLU A CA 1
ATOM 1224 C C . GLU A 1 151 ? 2.360 -15.431 23.403 1.00 87.56 151 GLU A C 1
ATOM 1226 O O . GLU A 1 151 ? 2.333 -15.849 22.238 1.00 87.56 151 GLU A O 1
ATOM 1231 N N . LYS A 1 152 ? 1.250 -15.140 24.094 1.00 89.81 152 LYS A N 1
ATOM 1232 C CA . LYS A 1 152 ? -0.089 -15.145 23.506 1.00 89.81 152 LYS A CA 1
ATOM 1233 C C . LYS A 1 152 ? -0.298 -13.884 22.667 1.0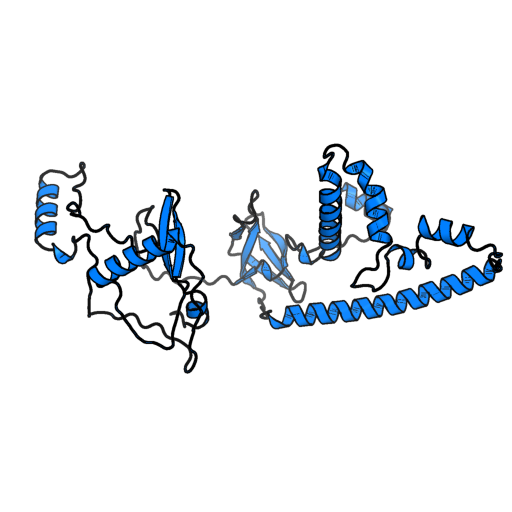0 89.81 152 LYS A C 1
ATOM 1235 O O . LYS A 1 152 ? -0.015 -12.764 23.101 1.00 89.81 152 LYS A O 1
ATOM 1240 N N . VAL A 1 153 ? -0.837 -14.057 21.468 1.00 91.50 153 VAL A N 1
ATOM 1241 C CA . VAL A 1 153 ? -1.079 -12.995 20.493 1.00 91.50 153 VAL A CA 1
ATOM 1242 C C . VAL A 1 153 ? -2.441 -13.146 19.827 1.00 91.50 153 VAL A C 1
ATOM 1244 O O . VAL A 1 153 ? -2.971 -14.240 19.655 1.00 91.50 153 VAL A O 1
ATOM 1247 N N . LEU A 1 154 ? -2.996 -12.014 19.421 1.00 90.50 154 LEU A N 1
ATOM 1248 C CA . LEU A 1 154 ? -4.113 -11.905 18.500 1.00 90.50 154 LEU A CA 1
ATOM 1249 C C . LEU A 1 154 ? -3.585 -11.793 17.074 1.00 90.50 154 LEU A C 1
ATOM 1251 O O . LEU A 1 154 ? -2.645 -11.038 16.819 1.00 90.50 154 LEU A O 1
ATOM 1255 N N . VAL A 1 155 ? -4.239 -12.481 16.145 1.00 89.88 155 VAL A N 1
ATOM 1256 C CA . VAL A 1 155 ? -3.972 -12.402 14.708 1.00 89.88 155 VAL A CA 1
ATOM 1257 C C . VAL A 1 155 ? -5.120 -11.657 14.029 1.00 89.88 155 VAL A C 1
ATOM 1259 O O . VAL A 1 155 ? -6.289 -11.986 14.233 1.00 89.88 155 VAL A O 1
ATOM 1262 N N . LEU A 1 156 ? -4.803 -10.655 13.210 1.00 87.62 156 LEU A N 1
ATOM 1263 C CA . LEU A 1 156 ? -5.785 -9.948 12.392 1.00 87.62 156 LEU A CA 1
ATOM 1264 C C . LEU A 1 156 ? -6.087 -10.754 11.130 1.00 87.62 156 LEU A C 1
ATOM 1266 O O . LEU A 1 156 ? -5.209 -10.956 10.289 1.00 87.62 156 LEU A O 1
ATOM 1270 N N . LEU A 1 157 ? -7.338 -11.179 10.976 1.00 81.69 157 LEU A N 1
ATOM 1271 C CA . LEU A 1 157 ? -7.763 -11.983 9.836 1.00 81.69 157 LEU A CA 1
ATOM 1272 C C . LEU A 1 157 ? -8.829 -11.243 9.030 1.00 81.69 157 LEU A C 1
ATOM 1274 O O . LEU A 1 157 ? -9.795 -10.743 9.612 1.00 81.69 157 LEU A O 1
ATOM 1278 N N . PRO A 1 158 ? -8.681 -11.162 7.697 1.00 70.06 158 PRO A N 1
ATOM 1279 C CA . PRO A 1 158 ? -9.726 -10.619 6.847 1.00 70.06 158 PRO A CA 1
ATOM 1280 C C . PRO A 1 158 ? -10.889 -11.616 6.783 1.00 70.06 158 PRO A C 1
ATOM 1282 O O . PRO A 1 158 ? -10.716 -12.749 6.337 1.00 70.06 158 PRO A O 1
ATOM 1285 N N . THR A 1 159 ? -12.076 -11.205 7.224 1.00 67.69 159 THR A N 1
ATOM 1286 C CA . THR A 1 159 ? -13.304 -11.988 7.023 1.00 67.69 159 THR A CA 1
ATOM 1287 C C . THR A 1 159 ? -13.770 -11.827 5.568 1.00 67.69 159 THR A C 1
ATOM 1289 O O . THR A 1 159 ? -13.553 -10.783 4.952 1.00 67.69 159 THR A O 1
ATOM 1292 N N . SER A 1 160 ? -14.356 -12.886 5.003 1.00 59.59 160 SER A N 1
ATOM 1293 C CA . SER A 1 160 ? -14.354 -13.219 3.566 1.00 59.59 160 SER A CA 1
ATOM 1294 C C . SER A 1 160 ? -14.967 -12.211 2.574 1.00 59.59 160 SER A C 1
ATOM 1296 O O . SER A 1 160 ? -14.792 -12.403 1.373 1.00 59.59 160 SER A O 1
ATOM 1298 N N . SER A 1 161 ? -15.676 -11.167 3.007 1.00 58.78 161 SER A N 1
ATOM 1299 C CA . SER A 1 161 ? -16.401 -10.260 2.097 1.00 58.78 161 SER A CA 1
ATOM 1300 C C . SER A 1 161 ? -15.840 -8.837 2.030 1.00 58.78 161 SER A C 1
ATOM 1302 O O . SER A 1 161 ? -15.813 -8.256 0.946 1.00 58.78 161 SER A O 1
ATOM 1304 N N . THR A 1 162 ? -15.327 -8.273 3.131 1.00 60.12 162 THR A N 1
ATOM 1305 C CA . THR A 1 162 ? -14.924 -6.856 3.158 1.00 60.12 162 THR A CA 1
ATOM 1306 C C . THR A 1 162 ? -13.763 -6.614 4.116 1.00 60.12 162 THR A C 1
ATOM 1308 O O . THR A 1 162 ? -13.777 -7.074 5.255 1.00 60.12 162 THR A O 1
ATOM 1311 N N . LYS A 1 163 ? -12.785 -5.793 3.706 1.00 57.84 163 LYS A N 1
ATOM 1312 C CA . LYS A 1 163 ? -11.642 -5.378 4.549 1.00 57.84 163 LYS A CA 1
ATOM 1313 C C . LYS A 1 163 ? -12.069 -4.724 5.876 1.00 57.84 163 LYS A C 1
ATOM 1315 O O . LYS A 1 163 ? -11.312 -4.761 6.839 1.00 57.84 163 LYS A O 1
ATOM 1320 N N . LEU A 1 164 ? -13.276 -4.155 5.921 1.00 59.25 164 LEU A N 1
ATOM 1321 C CA . LEU A 1 164 ? -13.887 -3.555 7.113 1.00 59.25 164 LEU A CA 1
ATOM 1322 C C . LEU A 1 164 ? -14.298 -4.587 8.175 1.00 59.25 164 LEU A C 1
ATOM 1324 O O . LEU A 1 164 ? -14.383 -4.247 9.345 1.00 59.25 164 LEU A O 1
ATOM 1328 N N . LEU A 1 165 ? -14.512 -5.844 7.780 1.00 68.19 165 LEU A N 1
ATOM 1329 C CA . LEU A 1 165 ? -14.896 -6.939 8.673 1.00 68.19 165 LEU A CA 1
ATOM 1330 C C . LEU A 1 165 ? -13.680 -7.711 9.205 1.00 68.19 165 LEU A C 1
ATOM 1332 O O . LEU A 1 165 ? -13.830 -8.817 9.726 1.00 68.19 165 LEU A O 1
ATOM 1336 N N . ALA A 1 166 ? -12.463 -7.184 9.038 1.00 73.75 166 ALA A N 1
ATOM 1337 C CA . ALA A 1 166 ? -11.273 -7.812 9.595 1.00 73.75 166 ALA A CA 1
ATOM 1338 C C . ALA A 1 166 ? -11.351 -7.794 11.129 1.00 73.75 166 ALA A C 1
ATOM 1340 O O . ALA A 1 166 ? -11.460 -6.730 11.737 1.00 73.75 166 ALA A O 1
ATOM 1341 N N . LYS A 1 167 ? -11.295 -8.975 11.751 1.00 83.25 167 LYS A N 1
ATOM 1342 C CA . LYS A 1 167 ? -11.437 -9.137 13.204 1.00 83.25 167 LYS A CA 1
ATOM 1343 C C . LYS A 1 167 ? -10.150 -9.716 13.784 1.00 83.25 167 LYS A C 1
ATOM 1345 O O . LYS A 1 167 ? -9.506 -10.567 13.166 1.00 83.25 167 LYS A O 1
ATOM 1350 N N . TRP A 1 168 ? -9.768 -9.239 14.964 1.00 87.50 168 TRP A N 1
ATOM 1351 C CA . TRP A 1 168 ? -8.691 -9.840 15.748 1.00 87.50 168 TRP A CA 1
ATOM 1352 C C . TRP A 1 168 ? -9.197 -11.151 16.354 1.00 87.50 168 TRP A C 1
ATOM 1354 O O . TRP A 1 168 ? -10.238 -11.160 17.005 1.00 87.50 168 TRP A O 1
ATOM 1364 N N . GLN A 1 169 ? -8.483 -12.249 16.116 1.00 86.50 169 GLN A N 1
ATOM 1365 C CA . GLN A 1 169 ? -8.820 -13.583 16.620 1.00 86.50 169 GLN A CA 1
ATOM 1366 C C . GLN A 1 169 ? -7.659 -14.137 17.452 1.00 86.50 169 GLN A C 1
ATOM 1368 O O . GLN A 1 169 ? -6.499 -13.827 17.176 1.00 86.50 169 GLN A O 1
ATOM 1373 N N . GLY A 1 170 ? -7.967 -14.945 18.463 1.00 84.69 170 GLY A N 1
ATOM 1374 C CA . GLY A 1 170 ? -6.999 -15.554 19.376 1.00 84.69 170 GLY A CA 1
ATOM 1375 C C . GLY A 1 170 ? -7.623 -15.810 20.754 1.00 84.69 170 GLY A C 1
ATOM 1376 O O . GLY A 1 170 ? -8.843 -15.693 20.883 1.00 84.69 170 GLY A O 1
ATOM 1377 N N . PRO A 1 171 ? -6.819 -16.140 21.777 1.00 89.81 171 PRO A N 1
ATOM 1378 C CA . PRO A 1 171 ? -5.356 -16.086 21.797 1.00 89.81 171 PRO A CA 1
ATOM 1379 C C . PRO A 1 171 ? -4.681 -17.242 21.043 1.00 89.81 171 PRO A C 1
ATOM 1381 O O . PRO A 1 171 ? -5.070 -18.398 21.164 1.00 89.81 171 PRO A O 1
ATOM 1384 N N . PHE A 1 172 ? -3.617 -16.923 20.309 1.00 90.75 172 PHE A N 1
ATOM 1385 C CA . PHE A 1 172 ? -2.716 -17.880 19.663 1.00 90.75 172 PHE A CA 1
ATOM 1386 C C . PHE A 1 172 ? -1.304 -17.753 20.227 1.00 90.75 172 PHE A C 1
ATOM 1388 O O . PHE A 1 172 ? -0.966 -16.715 20.784 1.00 90.75 172 PHE A O 1
ATOM 1395 N N . VAL A 1 173 ? -0.462 -18.774 20.075 1.00 90.75 173 VAL A N 1
ATOM 1396 C CA . VAL A 1 173 ? 0.891 -18.781 20.657 1.00 90.75 173 VAL A CA 1
ATOM 1397 C C . VAL A 1 173 ? 1.950 -18.614 19.572 1.00 90.75 173 VAL A C 1
ATOM 1399 O O . VAL A 1 173 ? 1.906 -19.280 18.532 1.00 90.75 173 VAL A O 1
ATOM 1402 N N . VAL A 1 174 ? 2.919 -17.731 19.825 1.00 91.69 174 VAL A N 1
ATOM 1403 C CA . VAL A 1 174 ? 4.104 -17.561 18.974 1.00 91.69 174 VAL A CA 1
ATOM 1404 C C . VAL A 1 174 ? 5.083 -18.706 19.224 1.00 91.69 174 VAL A C 1
ATOM 1406 O O . VAL A 1 174 ? 5.609 -18.843 20.327 1.00 91.69 174 VAL A O 1
ATOM 1409 N N . THR A 1 175 ? 5.377 -19.511 18.202 1.00 89.75 175 THR A N 1
ATOM 1410 C CA . THR A 1 175 ? 6.322 -20.637 18.318 1.00 89.75 175 THR A CA 1
ATOM 1411 C C . THR A 1 175 ? 7.745 -20.248 17.971 1.00 89.75 175 THR A C 1
ATOM 1413 O O . THR A 1 175 ? 8.689 -20.692 18.621 1.00 89.75 175 THR A O 1
ATOM 1416 N N . ARG A 1 176 ? 7.920 -19.448 16.917 1.00 89.00 176 ARG A N 1
ATOM 1417 C CA . ARG A 1 176 ? 9.242 -19.139 16.372 1.00 89.00 176 ARG A CA 1
ATOM 1418 C C . ARG A 1 176 ? 9.265 -17.782 15.688 1.00 89.00 176 ARG A C 1
ATOM 1420 O O . ARG A 1 176 ? 8.331 -17.405 14.987 1.00 89.00 176 ARG A O 1
ATOM 1427 N N . ARG A 1 177 ? 10.386 -17.079 15.813 1.00 88.69 177 ARG A N 1
ATOM 1428 C CA . ARG A 1 177 ? 10.698 -15.894 15.010 1.00 88.69 177 ARG A CA 1
ATOM 1429 C C . ARG A 1 177 ? 11.436 -16.331 13.742 1.00 88.69 177 ARG A C 1
ATOM 1431 O O . ARG A 1 177 ? 12.495 -16.943 13.840 1.00 88.69 177 ARG A O 1
ATOM 1438 N N . VAL A 1 178 ? 10.866 -16.060 12.566 1.00 85.19 178 VAL A N 1
ATOM 1439 C CA . VAL A 1 178 ? 11.455 -16.451 11.266 1.00 85.19 178 VAL A CA 1
ATOM 1440 C C . VAL A 1 178 ? 12.318 -15.327 10.693 1.00 85.19 178 VAL A C 1
ATOM 1442 O O . VAL A 1 178 ? 13.330 -15.597 10.053 1.00 85.19 178 VAL A O 1
ATOM 1445 N N . GLY A 1 179 ? 11.945 -14.073 10.953 1.00 82.31 179 GLY A N 1
ATOM 1446 C CA . GLY A 1 179 ? 12.701 -12.892 10.541 1.00 82.31 179 GLY A CA 1
ATOM 1447 C C . GLY A 1 179 ? 12.583 -11.750 11.545 1.00 82.31 179 GLY A C 1
ATOM 1448 O O . GLY A 1 179 ? 12.041 -11.906 12.640 1.00 82.31 179 GLY A O 1
ATOM 1449 N N . ASN A 1 180 ? 13.059 -10.562 11.174 1.00 82.12 180 ASN A N 1
ATOM 1450 C CA . ASN A 1 180 ? 12.999 -9.401 12.069 1.00 82.12 180 ASN A CA 1
ATOM 1451 C C . ASN A 1 180 ? 11.556 -8.996 12.404 1.00 82.12 180 ASN A C 1
ATOM 1453 O O . ASN A 1 180 ? 11.300 -8.557 13.521 1.00 82.12 180 ASN A O 1
ATOM 1457 N N . VAL A 1 181 ? 10.628 -9.182 11.465 1.00 85.25 181 VAL A N 1
ATOM 1458 C CA . VAL A 1 181 ? 9.224 -8.751 11.568 1.00 85.25 181 VAL A CA 1
ATOM 1459 C C . VAL A 1 181 ? 8.218 -9.877 11.311 1.00 85.25 181 VAL A C 1
ATOM 1461 O O . VAL A 1 181 ? 7.017 -9.641 11.393 1.00 85.25 181 VAL A O 1
ATOM 1464 N N . ASP A 1 182 ? 8.684 -11.094 11.027 1.00 89.31 182 ASP A N 1
ATOM 1465 C CA . ASP A 1 182 ? 7.834 -12.238 10.694 1.00 89.31 182 ASP A CA 1
ATOM 1466 C C . ASP A 1 182 ? 7.914 -13.318 11.777 1.00 89.31 182 ASP A C 1
ATOM 1468 O O . ASP A 1 182 ? 9.000 -13.784 12.149 1.00 89.31 182 ASP A O 1
ATOM 1472 N N . TYR A 1 183 ? 6.742 -13.741 12.248 1.00 90.25 183 TYR A N 1
ATOM 1473 C CA . TYR A 1 183 ? 6.580 -14.695 13.339 1.00 90.25 183 TYR A CA 1
ATOM 1474 C C . TYR A 1 183 ? 5.707 -15.870 12.905 1.00 90.25 183 TYR A C 1
ATOM 1476 O O . TYR A 1 183 ? 4.705 -15.711 12.208 1.00 90.25 183 TYR A O 1
ATOM 1484 N N . GLU A 1 184 ? 6.105 -17.063 13.326 1.00 91.31 184 GLU A N 1
ATOM 1485 C CA . GLU A 1 184 ? 5.339 -18.291 13.178 1.00 91.31 184 GLU A CA 1
ATOM 1486 C C . GLU A 1 184 ? 4.380 -18.426 14.364 1.00 91.31 184 GLU A C 1
ATOM 1488 O O . GLU A 1 184 ? 4.786 -18.333 15.526 1.00 91.31 184 GLU A O 1
ATOM 1493 N N . VAL A 1 185 ? 3.101 -18.616 14.052 1.00 90.62 185 VAL A N 1
ATOM 1494 C CA . VAL A 1 185 ? 2.015 -18.733 15.024 1.00 90.62 185 VAL A CA 1
ATOM 1495 C C . VAL A 1 185 ? 1.281 -20.047 14.776 1.00 90.62 185 VAL A C 1
ATOM 1497 O O . VAL A 1 185 ? 0.970 -20.387 13.627 1.00 90.62 185 VAL A O 1
ATOM 1500 N N . VAL A 1 186 ? 1.012 -20.786 15.854 1.00 88.75 186 VAL A N 1
ATOM 1501 C CA . VAL A 1 186 ? 0.167 -21.988 15.821 1.00 88.75 186 VAL A CA 1
ATOM 1502 C C . VAL A 1 186 ? -1.282 -21.579 16.004 1.00 88.75 186 VAL A C 1
ATOM 1504 O O . VAL A 1 186 ? -1.611 -20.791 16.892 1.00 88.75 186 VAL A O 1
ATOM 1507 N N . ARG A 1 187 ? -2.141 -22.142 15.159 1.00 83.69 187 ARG A N 1
ATOM 1508 C CA . ARG A 1 187 ? -3.580 -21.903 15.147 1.00 83.69 187 ARG A CA 1
ATOM 1509 C C . ARG A 1 187 ? -4.347 -23.183 15.491 1.00 83.69 187 ARG A C 1
ATOM 1511 O O . ARG A 1 187 ? -4.596 -23.982 14.582 1.00 83.69 187 ARG A O 1
ATOM 1518 N N . PRO A 1 188 ? -4.720 -23.382 16.773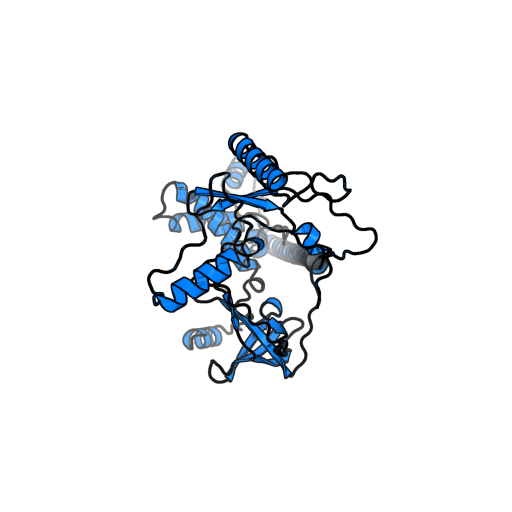 1.00 79.19 188 PRO A N 1
ATOM 1519 C CA . PRO A 1 188 ? -5.466 -24.562 17.215 1.00 79.19 188 PRO A CA 1
ATOM 1520 C C . PRO A 1 188 ? -6.854 -24.650 16.581 1.00 79.19 188 PRO A C 1
ATOM 1522 O O . PRO A 1 188 ? -7.333 -25.735 16.267 1.00 79.19 188 PRO A O 1
ATOM 1525 N N . ASP A 1 189 ? -7.458 -23.499 16.279 1.00 77.50 189 ASP A N 1
ATOM 1526 C CA . ASP A 1 189 ? -8.747 -23.378 15.592 1.00 77.50 189 ASP A CA 1
ATOM 1527 C C . ASP A 1 189 ? -8.754 -23.981 14.177 1.00 77.50 189 ASP A C 1
ATOM 1529 O O . ASP A 1 189 ? -9.812 -24.216 13.597 1.00 77.50 189 ASP A O 1
ATOM 1533 N N . ARG A 1 190 ? -7.573 -24.261 13.615 1.00 71.12 190 ARG A N 1
ATOM 1534 C CA . ARG A 1 190 ? -7.403 -24.887 12.304 1.00 71.12 190 ARG A CA 1
ATOM 1535 C C . ARG A 1 190 ? -6.515 -26.134 12.373 1.00 71.12 190 ARG A C 1
ATOM 1537 O O . ARG A 1 190 ? -5.670 -26.332 11.499 1.00 71.12 190 ARG A O 1
ATOM 1544 N N . GLY A 1 191 ? -6.687 -26.949 13.416 1.00 76.19 191 GLY A N 1
ATOM 1545 C CA . GLY A 1 191 ? -5.979 -28.225 13.579 1.00 76.19 191 GLY A CA 1
ATOM 1546 C C . GLY A 1 191 ? -4.468 -28.051 13.732 1.00 76.19 191 GLY A C 1
ATOM 1547 O O . GLY A 1 191 ? -3.698 -28.706 13.034 1.00 76.19 191 GLY A O 1
ATOM 1548 N N . ASP A 1 192 ? -4.054 -27.097 14.571 1.00 77.31 192 ASP A N 1
ATOM 1549 C CA . ASP A 1 192 ? -2.651 -26.756 14.856 1.00 77.31 192 ASP A CA 1
ATOM 1550 C C . ASP A 1 192 ? -1.809 -26.381 13.628 1.00 77.31 192 ASP A C 1
ATOM 1552 O O . ASP A 1 192 ? -0.584 -26.547 13.587 1.00 77.31 192 ASP A O 1
ATOM 1556 N N . SER A 1 193 ? -2.454 -25.809 12.607 1.00 81.94 193 SER A N 1
ATOM 1557 C CA . SER A 1 193 ? -1.736 -25.311 11.438 1.00 81.94 193 SER A CA 1
ATOM 1558 C C . SER A 1 193 ? -0.739 -24.212 11.836 1.00 81.94 193 SER A C 1
ATOM 1560 O O . SER A 1 193 ? -1.077 -23.254 12.535 1.00 81.94 193 SER A O 1
ATOM 1562 N N . ARG A 1 194 ? 0.509 -24.349 11.373 1.00 87.44 194 ARG A N 1
ATOM 1563 C CA . ARG A 1 194 ? 1.575 -23.356 11.569 1.00 87.44 194 ARG A CA 1
ATOM 1564 C C . ARG A 1 194 ? 1.582 -22.388 10.400 1.00 87.44 194 ARG A C 1
ATOM 1566 O O . ARG A 1 194 ? 1.740 -22.805 9.250 1.00 87.44 194 ARG A O 1
ATOM 1573 N N . GLN A 1 195 ? 1.414 -21.100 10.679 1.00 87.62 195 GLN A N 1
ATOM 1574 C CA . GLN A 1 195 ? 1.422 -20.057 9.653 1.00 87.62 195 GLN A CA 1
ATOM 1575 C C . GLN A 1 195 ? 2.352 -18.910 10.041 1.00 87.62 195 GLN A C 1
ATOM 1577 O O . GLN A 1 195 ? 2.527 -18.603 11.217 1.00 87.62 195 GLN A O 1
ATOM 1582 N N . ILE A 1 196 ? 2.961 -18.287 9.030 1.00 89.56 196 ILE A N 1
ATOM 1583 C CA . ILE A 1 196 ? 3.869 -17.153 9.205 1.00 89.56 196 ILE A CA 1
ATOM 1584 C C . ILE A 1 196 ? 3.093 -15.865 8.950 1.00 89.56 196 ILE A C 1
ATOM 1586 O O . ILE A 1 196 ? 2.536 -15.671 7.863 1.00 89.56 196 ILE A O 1
ATOM 1590 N N . TYR A 1 197 ? 3.102 -14.981 9.941 1.00 89.31 197 TYR A N 1
ATOM 1591 C CA . TYR A 1 197 ? 2.449 -13.683 9.902 1.00 89.31 197 TYR A CA 1
ATOM 1592 C C . TYR A 1 197 ? 3.464 -12.563 10.098 1.00 89.31 197 TYR A C 1
ATOM 1594 O O . TYR A 1 197 ? 4.375 -12.656 10.922 1.00 89.31 197 TYR A O 1
ATOM 1602 N N . HIS A 1 198 ? 3.257 -11.475 9.363 1.00 89.12 198 HIS A N 1
ATOM 1603 C CA . HIS A 1 198 ? 3.969 -10.230 9.601 1.00 89.12 198 HIS A CA 1
ATOM 1604 C C . HIS A 1 198 ? 3.465 -9.579 10.898 1.00 89.12 198 HIS A C 1
ATOM 1606 O O . HIS A 1 198 ? 2.269 -9.618 11.188 1.00 89.12 198 HIS A O 1
ATOM 1612 N N . ILE A 1 199 ? 4.339 -8.901 11.642 1.00 87.75 199 ILE A N 1
ATOM 1613 C CA . ILE A 1 199 ? 4.035 -8.283 12.942 1.00 87.75 199 ILE A CA 1
ATOM 1614 C C . ILE A 1 199 ? 2.867 -7.287 12.911 1.00 87.75 199 ILE A C 1
ATOM 1616 O O . ILE A 1 199 ? 2.168 -7.113 13.902 1.00 87.75 199 ILE A O 1
ATOM 1620 N N . ASN A 1 200 ? 2.597 -6.668 11.760 1.00 87.19 200 ASN A N 1
ATOM 1621 C CA . ASN A 1 200 ? 1.439 -5.778 11.576 1.00 87.19 200 ASN A CA 1
ATOM 1622 C C . ASN A 1 200 ? 0.088 -6.504 11.698 1.00 87.19 200 ASN A C 1
ATOM 1624 O O . ASN A 1 200 ? -0.926 -5.856 11.939 1.00 87.19 200 ASN A O 1
ATOM 1628 N N . LEU A 1 201 ? 0.074 -7.826 11.522 1.00 87.69 201 LEU A N 1
ATOM 1629 C CA . LEU A 1 201 ? -1.097 -8.679 11.717 1.00 87.69 201 LEU A CA 1
ATOM 1630 C C . LEU A 1 201 ? -1.136 -9.288 13.122 1.00 87.69 201 LEU A C 1
ATOM 1632 O O . LEU A 1 201 ? -2.026 -10.087 13.388 1.00 87.69 201 LEU A O 1
ATOM 1636 N N . LEU A 1 202 ? -0.197 -8.936 14.005 1.00 90.06 202 LEU A N 1
ATOM 1637 C CA . LEU A 1 202 ? -0.084 -9.481 15.353 1.00 90.06 202 LEU A CA 1
ATOM 1638 C C . LEU A 1 202 ? -0.261 -8.381 16.403 1.00 90.06 202 LEU A C 1
ATOM 1640 O O . LEU A 1 202 ? 0.281 -7.278 16.291 1.00 90.06 202 LEU A O 1
ATOM 1644 N N . LYS A 1 203 ? -1.005 -8.695 17.461 1.00 89.25 203 LYS A N 1
ATOM 1645 C CA . LYS A 1 203 ? -1.137 -7.851 18.653 1.00 89.25 203 LYS A CA 1
ATOM 1646 C C . LYS A 1 203 ? -0.921 -8.717 19.886 1.00 89.25 203 LYS A C 1
ATOM 1648 O O . LYS A 1 203 ? -1.446 -9.819 19.949 1.00 89.25 203 LYS A O 1
ATOM 1653 N N . ARG A 1 204 ? -0.159 -8.233 20.866 1.00 89.12 204 ARG A N 1
ATOM 1654 C CA . ARG A 1 204 ? 0.018 -8.946 22.137 1.00 89.12 204 ARG A CA 1
ATOM 1655 C C . ARG A 1 204 ? -1.341 -9.131 22.820 1.00 89.12 204 ARG A C 1
ATOM 1657 O O . ARG A 1 204 ? -2.122 -8.181 22.889 1.00 89.12 204 ARG A O 1
ATOM 1664 N N . TRP A 1 205 ? -1.620 -10.348 23.277 1.00 87.75 205 TRP A N 1
ATOM 1665 C CA . TRP A 1 205 ? -2.783 -10.635 24.108 1.00 87.75 205 TRP A CA 1
ATOM 1666 C C . TRP A 1 205 ? -2.508 -10.136 25.528 1.00 87.75 205 TRP A C 1
ATOM 1668 O O . TRP A 1 205 ? -1.427 -10.371 26.071 1.00 87.75 205 TRP A O 1
ATOM 1678 N N . ILE A 1 206 ? -3.470 -9.422 26.099 1.00 84.12 206 ILE A N 1
ATOM 1679 C CA . ILE A 1 206 ? -3.433 -8.954 27.482 1.00 84.12 206 ILE A CA 1
ATOM 1680 C C . ILE A 1 206 ? -4.599 -9.651 28.166 1.00 84.12 206 ILE A C 1
ATOM 1682 O O . ILE A 1 206 ? -5.740 -9.486 27.736 1.00 84.12 206 ILE A O 1
ATOM 1686 N N . ASP A 1 207 ? -4.300 -10.463 29.177 1.00 78.94 207 ASP A N 1
ATOM 1687 C CA . ASP A 1 207 ? -5.330 -11.072 30.007 1.00 78.94 207 ASP A CA 1
ATOM 1688 C C . ASP A 1 207 ? -6.021 -9.944 30.780 1.00 78.94 207 ASP A C 1
ATOM 1690 O O . ASP A 1 207 ? -5.407 -9.269 31.606 1.00 78.94 207 ASP A O 1
ATOM 1694 N N . VAL A 1 208 ? -7.282 -9.677 30.446 1.00 68.81 208 VAL A N 1
ATOM 1695 C CA . VAL A 1 208 ? -8.080 -8.683 31.160 1.00 68.81 208 VAL A CA 1
ATOM 1696 C C . VAL A 1 208 ? -8.487 -9.321 32.481 1.00 68.81 208 VAL A C 1
ATOM 1698 O O . VAL A 1 208 ? -9.214 -10.314 32.489 1.00 68.81 208 VAL A O 1
ATOM 1701 N N . VAL A 1 209 ? -8.008 -8.771 33.596 1.00 58.09 209 VAL A N 1
ATOM 1702 C CA . VAL A 1 209 ? -8.597 -9.068 34.903 1.00 58.09 209 VAL A CA 1
ATOM 1703 C C . VAL A 1 209 ? -9.999 -8.460 34.873 1.00 58.09 209 VAL A C 1
ATOM 1705 O O . VAL A 1 209 ? -10.109 -7.260 34.619 1.00 58.09 209 VAL A O 1
ATOM 1708 N N . PRO A 1 210 ? -11.074 -9.246 35.043 1.00 46.25 210 PRO A N 1
ATOM 1709 C CA . PRO A 1 210 ? -12.423 -8.719 34.943 1.00 46.25 210 PRO A CA 1
ATOM 1710 C C . PRO A 1 210 ? -12.675 -7.770 36.116 1.00 46.25 210 PRO A C 1
ATOM 1712 O O . PRO A 1 210 ? -13.009 -8.195 37.217 1.00 46.25 210 PRO A O 1
ATOM 1715 N N . VAL A 1 211 ? -12.520 -6.469 35.878 1.00 44.59 211 VAL A N 1
ATOM 1716 C CA . VAL A 1 211 ? -13.174 -5.453 36.695 1.00 44.59 211 VAL A CA 1
ATOM 1717 C C . VAL A 1 211 ? -14.608 -5.411 36.188 1.00 44.59 211 VAL A C 1
ATOM 1719 O O . VAL A 1 211 ? -14.881 -4.935 35.087 1.00 44.59 211 VAL A O 1
ATOM 1722 N N . ALA A 1 212 ? -15.515 -6.028 36.940 1.00 36.25 212 ALA A N 1
ATOM 1723 C CA . ALA A 1 212 ? -16.927 -6.075 36.601 1.00 36.25 212 ALA A CA 1
ATOM 1724 C C . ALA A 1 212 ? -17.545 -4.677 36.758 1.00 36.25 212 ALA A C 1
ATOM 1726 O O . ALA A 1 212 ? -18.064 -4.337 37.814 1.00 36.25 212 ALA A O 1
ATOM 1727 N N . PHE A 1 213 ? -17.505 -3.870 35.700 1.00 39.53 213 PHE A N 1
ATOM 1728 C CA . PHE A 1 213 ? -18.476 -2.799 35.510 1.00 39.53 213 PHE A CA 1
ATOM 1729 C C . PHE A 1 213 ? -19.566 -3.331 34.585 1.00 39.53 213 PHE A C 1
ATOM 1731 O O . PHE A 1 213 ? -19.378 -3.469 33.377 1.00 39.53 213 PHE A O 1
ATOM 1738 N N . ALA A 1 214 ? -20.697 -3.702 35.179 1.00 31.78 214 ALA A N 1
ATOM 1739 C CA . ALA A 1 214 ? -21.909 -3.988 34.434 1.00 31.78 214 ALA A CA 1
ATOM 1740 C C . ALA A 1 214 ? -22.564 -2.649 34.078 1.00 31.78 214 ALA A C 1
ATOM 1742 O O . ALA A 1 214 ? -23.207 -2.024 34.916 1.00 31.78 214 ALA A O 1
ATOM 1743 N N . THR A 1 215 ? -22.390 -2.203 32.838 1.00 33.59 215 THR A N 1
ATOM 1744 C CA . THR A 1 215 ? -23.274 -1.202 32.239 1.00 33.59 215 THR A CA 1
ATOM 1745 C C . THR A 1 215 ? -24.141 -1.936 31.232 1.00 33.59 215 THR A C 1
ATOM 1747 O O . THR A 1 215 ? -23.671 -2.366 30.180 1.00 33.59 215 THR A O 1
ATOM 1750 N N . THR A 1 216 ? -25.411 -2.121 31.570 1.00 32.69 216 THR A N 1
ATOM 1751 C CA . THR A 1 216 ? -26.441 -2.480 30.600 1.00 32.69 216 THR A CA 1
ATOM 1752 C C . THR A 1 216 ? -26.733 -1.234 29.772 1.00 32.69 216 THR A C 1
ATOM 1754 O O . THR A 1 216 ? -27.488 -0.372 30.210 1.00 32.69 216 THR A O 1
ATOM 1757 N N . LEU A 1 217 ? -26.099 -1.107 28.608 1.00 35.09 217 LEU A N 1
ATOM 1758 C CA . LEU A 1 217 ? -26.587 -0.202 27.572 1.00 35.09 217 LEU A CA 1
ATOM 1759 C C . LEU A 1 217 ? -27.682 -0.956 26.808 1.00 35.09 217 LEU A C 1
ATOM 1761 O O . LEU A 1 217 ? -27.375 -2.016 26.250 1.00 35.09 217 LEU A O 1
ATOM 1765 N N . PRO A 1 218 ? -28.940 -0.486 26.799 1.00 38.53 218 PRO A N 1
ATOM 1766 C CA . PRO A 1 218 ? -29.937 -1.037 25.895 1.00 38.53 218 PRO A CA 1
ATOM 1767 C C . PRO A 1 218 ? -29.440 -0.893 24.448 1.00 38.53 218 PRO A C 1
ATOM 1769 O O . PRO A 1 218 ? -28.853 0.121 24.064 1.00 38.53 218 PRO A O 1
ATOM 1772 N N . GLU A 1 219 ? -29.617 -1.946 23.647 1.00 34.97 219 GLU A N 1
ATOM 1773 C CA . GLU A 1 219 ? -29.261 -1.942 22.228 1.00 34.97 219 GLU A CA 1
ATOM 1774 C C . GLU A 1 219 ? -30.009 -0.805 21.516 1.00 34.97 219 GLU A C 1
ATOM 1776 O O . GLU A 1 219 ? -31.221 -0.874 21.336 1.00 34.97 219 GLU A O 1
ATOM 1781 N N . GLY A 1 220 ? -29.289 0.246 21.111 1.00 45.53 220 GLY A N 1
ATOM 1782 C CA . GLY A 1 220 ? -29.852 1.330 20.301 1.00 45.53 220 GLY A CA 1
ATOM 1783 C C . GLY A 1 220 ? -29.412 2.747 20.662 1.00 45.53 220 GLY A C 1
ATOM 1784 O O . GLY A 1 220 ? -29.682 3.649 19.874 1.00 45.53 220 GLY A O 1
ATOM 1785 N N . GLU A 1 221 ? -28.720 2.973 21.782 1.00 39.59 221 GLU A N 1
ATOM 1786 C CA . GLU A 1 221 ? -28.364 4.343 22.172 1.00 39.59 221 GLU A CA 1
ATOM 1787 C C . GLU A 1 221 ? -27.297 4.969 21.262 1.00 39.59 221 GLU A C 1
ATOM 1789 O O . GLU A 1 221 ? -26.163 4.499 21.105 1.00 39.59 221 GLU A O 1
ATOM 1794 N N . GLU A 1 222 ? -27.707 6.062 20.625 1.00 43.44 222 GLU A N 1
ATOM 1795 C CA . GLU A 1 222 ? -26.876 6.901 19.790 1.00 43.44 222 GLU A CA 1
ATOM 1796 C C . GLU A 1 222 ? -25.798 7.600 20.618 1.00 43.44 222 GLU A C 1
ATOM 1798 O O . GLU A 1 222 ? -26.069 8.308 21.581 1.00 43.44 222 GLU A O 1
ATOM 1803 N N . PHE A 1 223 ? -24.542 7.471 20.191 1.00 38.41 223 PHE A N 1
ATOM 1804 C CA . PHE A 1 223 ? -23.466 8.296 20.728 1.00 38.41 223 PHE A CA 1
ATOM 1805 C C . PHE A 1 223 ? -23.696 9.779 20.392 1.00 38.41 223 PHE A C 1
ATOM 1807 O O . PHE A 1 223 ? -23.531 10.196 19.237 1.00 38.41 223 PHE A O 1
ATOM 1814 N N . GLY A 1 224 ? -24.011 10.553 21.429 1.00 47.66 224 GLY A N 1
ATOM 1815 C CA . GLY A 1 224 ? -24.079 12.014 21.458 1.00 47.66 224 GLY A CA 1
ATOM 1816 C C . GLY A 1 224 ? -25.222 12.478 22.366 1.00 47.66 224 GLY A C 1
ATOM 1817 O O . GLY A 1 224 ? -26.226 11.780 22.437 1.00 47.66 224 GLY A O 1
ATOM 1818 N N . PRO A 1 225 ? -25.110 13.623 23.063 1.00 42.94 225 PRO A N 1
ATOM 1819 C CA . PRO A 1 225 ? -26.282 14.211 23.696 1.00 42.94 225 PRO A CA 1
ATOM 1820 C C . PRO A 1 225 ? -27.291 14.543 22.590 1.00 42.94 225 PRO A C 1
ATOM 1822 O O . PRO A 1 225 ? -27.018 15.387 21.733 1.00 42.94 225 PRO A O 1
ATOM 1825 N N . GLU A 1 226 ? -28.433 13.859 22.564 1.00 46.66 226 GLU A N 1
ATOM 1826 C CA . GLU A 1 226 ? -29.595 14.410 21.878 1.00 46.66 226 GLU A CA 1
ATOM 1827 C C . GLU A 1 226 ? -30.010 15.635 22.676 1.00 46.66 226 GLU A C 1
ATOM 1829 O O . GLU A 1 226 ? -30.424 15.526 23.828 1.00 46.66 226 GLU A O 1
ATOM 1834 N N . VAL A 1 227 ? -29.816 16.815 22.094 1.00 50.66 227 VAL A N 1
ATOM 1835 C CA . VAL A 1 227 ? -30.351 18.042 22.668 1.00 50.66 227 VAL A CA 1
ATOM 1836 C C . VAL A 1 227 ? -31.868 17.930 22.521 1.00 50.66 227 VAL A C 1
ATOM 1838 O O . VAL A 1 227 ? -32.347 17.854 21.383 1.00 50.66 227 VAL A O 1
ATOM 1841 N N . PRO A 1 228 ? -32.642 17.867 23.620 1.00 51.09 228 PRO A N 1
ATOM 1842 C CA . PRO A 1 228 ? -34.090 17.856 23.519 1.00 51.09 228 PRO A CA 1
ATOM 1843 C C . PRO A 1 228 ? -34.514 19.100 22.742 1.00 51.09 228 PRO A C 1
ATOM 1845 O O . PRO A 1 228 ? -34.100 20.215 23.069 1.00 51.09 228 PRO A O 1
ATOM 1848 N N . THR A 1 229 ? -35.308 18.927 21.686 1.00 46.66 229 THR A N 1
ATOM 1849 C CA . THR A 1 229 ? -35.898 20.070 20.984 1.00 46.66 229 THR A CA 1
ATOM 1850 C C . THR A 1 229 ? -36.650 20.933 21.999 1.00 46.66 229 THR A C 1
ATOM 1852 O O . THR A 1 229 ? -37.437 20.366 22.761 1.00 46.66 229 THR A O 1
ATOM 1855 N N . PRO A 1 230 ? -36.458 22.266 22.018 1.00 41.25 230 PRO A N 1
ATOM 1856 C CA . PRO A 1 230 ? -37.174 23.139 22.938 1.00 41.25 230 PRO A CA 1
ATOM 1857 C C . PRO A 1 230 ? -38.677 23.042 22.652 1.00 41.25 230 PRO A C 1
ATOM 1859 O O . PRO A 1 230 ? -39.184 23.534 21.644 1.00 41.25 230 PRO A O 1
ATOM 1862 N N . GLY A 1 231 ? -39.371 22.323 23.527 1.00 52.66 231 GLY A N 1
ATOM 1863 C CA . GLY A 1 231 ? -40.783 21.983 23.452 1.00 52.66 231 GLY A CA 1
ATOM 1864 C C . GLY A 1 231 ? -41.195 21.228 24.721 1.00 52.66 231 GLY A C 1
ATOM 1865 O O . GLY A 1 231 ? -40.324 20.760 25.457 1.00 52.66 231 GLY A O 1
ATOM 1866 N N . PRO A 1 232 ? -42.500 21.129 25.026 1.00 45.34 232 PRO A N 1
ATOM 1867 C CA . PRO A 1 232 ? -42.965 20.401 26.197 1.00 45.34 232 PRO A CA 1
ATOM 1868 C C . PRO A 1 232 ? -42.587 18.930 26.045 1.00 45.34 232 PRO A C 1
ATOM 1870 O O . PRO A 1 232 ? -43.133 18.219 25.200 1.00 45.34 232 PRO A O 1
ATOM 1873 N N . VAL A 1 233 ? -41.611 18.492 26.835 1.00 49.53 233 VAL A N 1
ATOM 1874 C CA . VAL A 1 233 ? -41.143 17.113 26.792 1.00 49.53 233 VAL A CA 1
ATOM 1875 C C . VAL A 1 233 ? -42.181 16.238 27.500 1.00 49.53 233 VAL A C 1
ATOM 1877 O O . VAL A 1 233 ? -42.566 16.560 28.628 1.00 49.53 233 VAL A O 1
ATOM 1880 N N . PRO A 1 234 ? -42.691 15.172 26.858 1.00 53.62 234 PRO A N 1
ATOM 1881 C CA . PRO A 1 234 ? -43.654 14.293 27.500 1.00 53.62 234 PRO A CA 1
ATOM 1882 C C . PRO A 1 234 ? -43.019 13.622 28.729 1.00 53.62 234 PRO A C 1
ATOM 1884 O O . PRO A 1 234 ? -41.822 13.324 28.714 1.00 53.62 234 PRO A O 1
ATOM 1887 N N . PRO A 1 235 ? -43.796 13.378 29.799 1.00 57.78 235 PRO A N 1
ATOM 1888 C CA . PRO A 1 235 ? -43.306 12.629 30.949 1.00 57.78 235 PRO A CA 1
ATOM 1889 C C . PRO A 1 235 ? -42.821 11.245 30.506 1.00 57.78 235 PRO A C 1
ATOM 1891 O O . PRO A 1 235 ? -43.360 10.675 29.554 1.00 57.78 235 PRO A O 1
ATOM 1894 N N . VAL A 1 236 ? -41.820 10.707 31.211 1.00 61.47 236 VAL A N 1
ATOM 1895 C CA . VAL A 1 236 ? -41.278 9.360 30.978 1.00 61.47 236 VAL A CA 1
ATOM 1896 C C . VAL A 1 236 ? -42.435 8.366 30.833 1.00 61.47 236 VAL A C 1
ATOM 1898 O O . VAL A 1 236 ? -43.208 8.153 31.775 1.00 61.47 236 VAL A O 1
ATOM 1901 N N . GLY A 1 237 ? -42.578 7.806 29.628 1.00 61.38 237 GLY A N 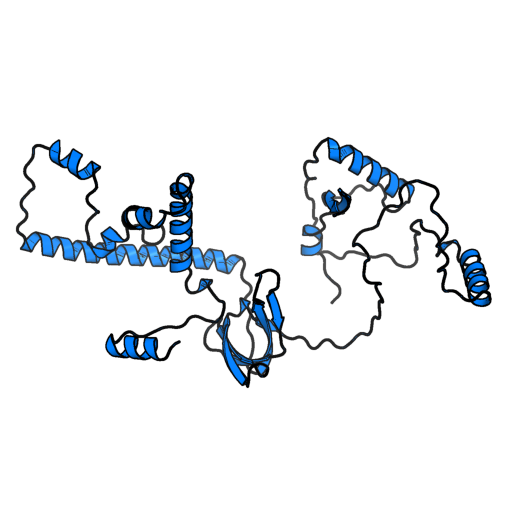1
ATOM 1902 C CA . GLY A 1 237 ? -43.687 6.928 29.270 1.00 61.38 237 GLY A CA 1
ATOM 1903 C C . GLY A 1 237 ? -43.740 5.702 30.178 1.00 61.38 237 GLY A C 1
ATOM 1904 O O . GLY A 1 237 ? -42.716 5.085 30.470 1.00 61.38 237 GLY A O 1
ATOM 1905 N N . ARG A 1 238 ? -44.939 5.348 30.644 1.00 64.56 238 ARG A N 1
ATOM 1906 C CA . ARG A 1 238 ? -45.165 4.104 31.390 1.00 64.56 238 ARG A CA 1
ATOM 1907 C C . ARG A 1 238 ? -45.298 2.974 30.374 1.00 64.56 238 ARG A C 1
ATOM 1909 O O . ARG A 1 238 ? -46.117 3.085 29.468 1.00 64.56 238 ARG A O 1
ATOM 1916 N N . GLY A 1 239 ? -44.494 1.920 30.503 1.00 64.56 239 GLY A N 1
ATOM 1917 C CA . GLY A 1 239 ? -44.636 0.734 29.656 1.00 64.56 239 GLY A CA 1
ATOM 1918 C C . GLY A 1 239 ? -46.027 0.115 29.817 1.00 64.56 239 GLY A C 1
ATOM 1919 O O . GLY A 1 239 ? -46.528 0.021 30.938 1.00 64.56 239 GLY A O 1
ATOM 1920 N N . GLU A 1 240 ? -46.647 -0.296 28.709 1.00 67.06 240 GLU A N 1
ATOM 1921 C CA . GLU A 1 240 ? -48.000 -0.879 28.698 1.00 67.06 240 GLU A CA 1
ATOM 1922 C C . GLU A 1 240 ? -48.068 -2.249 29.405 1.00 67.06 240 GLU A C 1
ATOM 1924 O O . GLU A 1 240 ? -49.141 -2.682 29.817 1.00 67.06 240 GLU A O 1
ATOM 1929 N N . ASP A 1 241 ? -46.916 -2.886 29.633 1.00 75.94 241 ASP A N 1
ATOM 1930 C CA . ASP A 1 241 ? -46.789 -4.229 30.213 1.00 75.94 241 ASP A CA 1
ATOM 1931 C C . ASP A 1 241 ? -46.725 -4.257 31.758 1.00 75.94 241 ASP A C 1
ATOM 1933 O O . ASP A 1 241 ? -46.471 -5.305 32.357 1.00 75.94 241 ASP A O 1
ATOM 1937 N N . LEU A 1 242 ? -46.918 -3.118 32.437 1.00 75.81 242 LEU A N 1
ATOM 1938 C CA . LEU A 1 242 ? -46.792 -3.021 33.898 1.00 75.81 242 LEU A CA 1
ATOM 1939 C C . LEU A 1 242 ? -48.102 -3.406 34.628 1.00 75.81 242 LEU A C 1
ATOM 1941 O O . LEU A 1 242 ? -49.143 -2.790 34.391 1.00 75.81 242 LEU A O 1
ATOM 1945 N N . PRO A 1 243 ? -48.071 -4.354 35.590 1.00 81.88 243 PRO A N 1
ATOM 1946 C CA . PRO A 1 243 ? -49.186 -4.625 36.498 1.00 81.88 243 PRO A CA 1
ATOM 1947 C C . PRO A 1 243 ? -49.628 -3.366 37.259 1.00 81.88 243 PRO A C 1
ATOM 1949 O O . PRO A 1 243 ? -48.798 -2.545 37.651 1.00 81.88 243 PRO A O 1
ATOM 1952 N N . GLY A 1 244 ? -50.928 -3.240 37.553 1.00 73.56 244 GLY A N 1
ATOM 1953 C CA . GLY A 1 244 ? -51.507 -2.025 38.149 1.00 73.56 244 GLY A CA 1
ATOM 1954 C C . GLY A 1 244 ? -50.877 -1.563 39.474 1.00 73.56 244 GLY A C 1
ATOM 1955 O O . GLY A 1 244 ? -50.823 -0.362 39.726 1.00 73.56 244 GLY A O 1
ATOM 1956 N N . SER A 1 245 ? -50.348 -2.478 40.295 1.00 77.50 245 SER A N 1
ATOM 1957 C CA . SER A 1 245 ? -49.600 -2.128 41.514 1.00 77.50 245 SER A CA 1
ATOM 1958 C C . SER A 1 245 ? -48.226 -1.527 41.204 1.00 77.50 245 SER A C 1
ATOM 1960 O O . SER A 1 245 ? -47.874 -0.482 41.738 1.00 77.50 245 SER A O 1
ATOM 1962 N N . GLN A 1 246 ? -47.486 -2.125 40.269 1.00 79.06 246 GLN A N 1
ATOM 1963 C CA . GLN A 1 246 ? -46.167 -1.641 39.854 1.00 79.06 246 GLN A CA 1
ATOM 1964 C C . GLN A 1 246 ? -46.264 -0.292 39.133 1.00 79.06 246 GLN A C 1
ATOM 1966 O O . GLN A 1 246 ? -45.401 0.565 39.298 1.00 79.06 246 GLN A O 1
ATOM 1971 N N . ALA A 1 247 ? -47.342 -0.057 38.381 1.00 75.62 247 ALA A N 1
ATOM 1972 C CA . ALA A 1 247 ? -47.598 1.237 37.756 1.00 75.62 247 ALA A CA 1
ATOM 1973 C C . ALA A 1 247 ? -47.795 2.365 38.791 1.00 75.62 247 ALA A C 1
ATOM 1975 O O . ALA A 1 247 ? -47.369 3.499 38.555 1.00 75.62 247 ALA A O 1
ATOM 1976 N N . ALA A 1 248 ? -48.413 2.063 39.939 1.00 77.62 248 ALA A N 1
ATOM 1977 C CA . ALA A 1 248 ? -48.576 3.013 41.040 1.00 77.62 248 ALA A CA 1
ATOM 1978 C C . ALA A 1 248 ? -47.248 3.285 41.770 1.00 77.62 248 ALA A C 1
ATOM 1980 O O . ALA A 1 248 ? -46.943 4.440 42.083 1.00 77.62 248 ALA A O 1
ATOM 1981 N N . ASP A 1 249 ? -46.428 2.250 41.967 1.00 80.81 249 ASP A N 1
ATOM 1982 C CA . ASP A 1 249 ? -45.091 2.377 42.557 1.00 80.81 249 ASP A CA 1
ATOM 1983 C C . ASP A 1 249 ? -44.172 3.234 41.673 1.00 80.81 249 ASP A C 1
ATOM 1985 O O . ASP A 1 249 ? -43.538 4.175 42.152 1.00 80.81 249 ASP A O 1
ATOM 1989 N N . VAL A 1 250 ? -44.167 2.989 40.357 1.00 78.75 250 VAL A N 1
ATOM 1990 C CA . VAL A 1 250 ? -43.413 3.795 39.381 1.00 78.75 250 VAL A CA 1
ATOM 1991 C C . VAL A 1 250 ? -43.904 5.241 39.367 1.00 78.75 250 VAL A C 1
ATOM 1993 O O . VAL A 1 250 ? -43.087 6.157 39.359 1.00 78.75 250 VAL A O 1
ATOM 1996 N N . GLY A 1 251 ? -45.219 5.474 39.416 1.00 77.25 251 GLY A N 1
ATOM 1997 C CA . GLY A 1 251 ? -45.771 6.829 39.513 1.00 77.25 251 GLY A CA 1
ATOM 1998 C C . GLY A 1 251 ? -45.323 7.567 40.780 1.00 77.25 251 GLY A C 1
ATOM 1999 O O . GLY A 1 251 ? -45.033 8.761 40.726 1.00 77.25 251 GLY A O 1
ATOM 2000 N N . SER A 1 252 ? -45.207 6.851 41.899 1.00 81.25 252 SER A N 1
ATOM 2001 C CA . SER A 1 252 ? -44.721 7.410 43.165 1.00 81.25 252 SER A CA 1
ATOM 2002 C C . SER A 1 252 ? -43.226 7.741 43.098 1.00 81.25 252 SER A C 1
ATOM 2004 O O . SER A 1 252 ? -42.820 8.822 43.521 1.00 81.25 252 SER A O 1
ATOM 2006 N N . LEU A 1 253 ? -42.415 6.868 42.490 1.00 82.69 253 LEU A N 1
ATOM 2007 C CA . LEU A 1 253 ? -40.983 7.103 42.266 1.00 82.69 253 LEU A CA 1
ATOM 2008 C C . LEU A 1 253 ? -40.718 8.257 41.289 1.00 82.69 253 LEU A C 1
ATOM 2010 O O . LEU A 1 253 ? -39.811 9.051 41.527 1.00 82.69 253 LEU A O 1
ATOM 2014 N N . GLN A 1 254 ? -41.522 8.388 40.229 1.00 77.50 254 GLN A N 1
ATOM 2015 C CA . GLN A 1 254 ? -41.438 9.503 39.276 1.00 77.50 254 GLN A CA 1
ATOM 2016 C C . GLN A 1 254 ? -41.674 10.857 39.956 1.00 77.50 254 GLN A C 1
ATOM 2018 O O . GLN A 1 254 ? -41.006 11.831 39.626 1.00 77.50 254 GLN A O 1
ATOM 2023 N N . LEU A 1 255 ? -42.606 10.919 40.913 1.00 79.50 255 LEU A N 1
ATOM 2024 C CA . LEU A 1 255 ? -42.858 12.128 41.700 1.00 79.50 255 LEU A CA 1
ATOM 2025 C C . LEU A 1 255 ? -41.761 12.377 42.740 1.00 79.50 255 LEU A C 1
ATOM 2027 O O . LEU A 1 255 ? -41.371 13.522 42.954 1.00 79.50 255 LEU A O 1
ATOM 2031 N N . GLN A 1 256 ? -41.264 11.317 43.382 1.00 83.50 256 GLN A N 1
ATOM 2032 C CA . GLN A 1 256 ? -40.235 11.413 44.417 1.00 83.50 256 GLN A CA 1
ATOM 2033 C C . GLN A 1 256 ? -38.871 11.846 43.861 1.00 83.50 256 GLN A C 1
ATOM 2035 O O . GLN A 1 256 ? -38.177 12.622 44.511 1.00 83.50 256 GLN A O 1
ATOM 2040 N N . PHE A 1 257 ? -38.501 11.364 42.672 1.00 81.69 257 PHE A N 1
ATOM 2041 C CA . PHE A 1 257 ? -37.230 11.649 41.996 1.00 81.69 257 PHE A CA 1
ATOM 2042 C C . PHE A 1 257 ? -37.456 12.414 40.686 1.00 81.69 257 PHE A C 1
ATOM 2044 O O . PHE A 1 257 ? -36.897 12.078 39.639 1.00 81.69 257 PHE A O 1
ATOM 2051 N N . ALA A 1 258 ? -38.324 13.426 40.725 1.00 75.69 258 ALA A N 1
ATOM 2052 C CA . ALA A 1 258 ? -38.685 14.224 39.552 1.00 75.69 258 ALA A CA 1
ATOM 2053 C C . ALA A 1 258 ? -37.477 14.932 38.903 1.00 75.69 258 ALA A C 1
ATOM 2055 O O . ALA A 1 258 ? -37.493 15.223 37.710 1.00 75.69 258 ALA A O 1
ATOM 2056 N N . ASP A 1 259 ? -36.425 15.185 39.679 1.00 72.75 259 ASP A N 1
ATOM 2057 C CA . ASP A 1 259 ? -35.138 15.716 39.233 1.00 72.75 259 ASP A CA 1
ATOM 2058 C C . ASP A 1 259 ? -34.337 14.709 38.391 1.00 72.75 259 ASP A C 1
ATOM 2060 O O . ASP A 1 259 ? -33.723 15.095 37.398 1.00 72.75 259 ASP A O 1
ATOM 2064 N N . VAL A 1 260 ? -34.380 13.421 38.746 1.00 75.94 260 VAL A N 1
ATOM 2065 C CA . VAL A 1 260 ? -33.693 12.331 38.028 1.00 75.94 260 VAL A CA 1
ATOM 2066 C C . VAL A 1 260 ? -34.478 11.888 36.795 1.00 75.94 260 VAL A C 1
ATOM 2068 O O . VAL A 1 260 ? -33.888 11.609 35.755 1.00 75.94 260 VAL A O 1
ATOM 2071 N N . PHE A 1 261 ? -35.810 11.841 36.889 1.00 73.25 261 PHE A N 1
ATOM 2072 C CA . PHE A 1 261 ? -36.701 11.489 35.774 1.00 73.25 261 PHE A CA 1
ATOM 2073 C C . PHE A 1 261 ? -37.023 12.679 34.855 1.00 73.25 261 PHE A C 1
ATOM 2075 O O . PHE A 1 261 ? -37.907 12.585 33.999 1.00 73.25 261 PHE A O 1
ATOM 2082 N N . SER A 1 262 ? -36.308 13.795 35.017 1.00 73.00 262 SER A N 1
ATOM 2083 C CA . SER A 1 262 ? -36.357 14.918 34.092 1.00 73.00 262 SER A CA 1
ATOM 2084 C C . SER A 1 262 ? -35.728 14.521 32.751 1.00 73.00 262 SER A C 1
ATOM 2086 O O . SER A 1 262 ? -34.629 13.968 32.725 1.00 73.00 262 SER A O 1
ATOM 2088 N N . PRO A 1 263 ? -36.367 14.841 31.616 1.00 69.69 263 PRO A N 1
ATOM 2089 C CA . PRO A 1 263 ? -35.766 14.639 30.303 1.00 69.69 263 PRO A CA 1
ATOM 2090 C C . PRO A 1 263 ? -34.730 15.717 29.949 1.00 69.69 263 PRO A C 1
ATOM 2092 O O . PRO A 1 263 ? -34.081 15.638 28.908 1.00 69.69 263 PRO A O 1
ATOM 2095 N N . LEU A 1 264 ? -34.600 16.752 30.784 1.00 73.81 264 LEU A N 1
ATOM 2096 C CA . LEU A 1 264 ? -33.580 17.781 30.638 1.00 73.81 264 LEU A CA 1
ATOM 2097 C C . LEU A 1 264 ? -32.315 17.369 31.400 1.00 73.81 264 LEU A C 1
ATOM 2099 O O . LEU A 1 264 ? -32.425 16.872 32.524 1.00 73.81 264 LEU A O 1
ATOM 2103 N N . PRO A 1 265 ? -31.120 17.609 30.834 1.00 76.75 265 PRO A N 1
ATOM 2104 C CA . PRO A 1 265 ? -29.868 17.274 31.496 1.00 76.75 265 PRO A CA 1
ATOM 2105 C C . PRO A 1 265 ? -29.712 18.053 32.811 1.00 76.75 265 PRO A C 1
ATOM 2107 O O . PRO A 1 265 ? -29.844 19.275 32.847 1.00 76.75 265 PRO A O 1
ATOM 2110 N N . GLY A 1 266 ? -29.416 17.335 33.896 1.00 76.56 266 GLY A N 1
ATOM 2111 C CA . GLY A 1 266 ? -29.044 17.919 35.185 1.00 76.56 266 GLY A CA 1
ATOM 2112 C C . GLY A 1 266 ? -27.534 18.158 35.315 1.00 76.56 266 GLY A C 1
ATOM 2113 O O . GLY A 1 266 ? -26.738 17.739 34.474 1.00 76.56 266 GLY A O 1
ATOM 2114 N N . ARG A 1 267 ? -27.116 18.790 36.418 1.00 77.75 267 ARG A N 1
ATOM 2115 C CA . ARG A 1 267 ? -25.702 18.995 36.778 1.00 77.75 267 ARG A CA 1
ATOM 2116 C C . ARG A 1 267 ? -25.452 18.513 38.204 1.00 77.75 267 ARG A C 1
ATOM 2118 O O . ARG A 1 267 ? -26.249 18.789 39.095 1.00 77.75 267 ARG A O 1
ATOM 2125 N N . THR A 1 268 ? -24.305 17.878 38.440 1.00 80.31 268 THR A N 1
ATOM 2126 C CA . THR A 1 268 ? -23.841 17.532 39.791 1.00 80.31 268 THR A CA 1
ATOM 2127 C C . THR A 1 268 ? -22.473 18.156 40.075 1.00 80.31 268 THR A C 1
ATOM 2129 O O . THR A 1 268 ? -21.585 18.070 39.230 1.00 80.31 268 THR A O 1
ATOM 2132 N N . PRO A 1 269 ? -22.266 18.791 41.243 1.00 82.31 269 PRO A N 1
ATOM 2133 C CA . PRO A 1 269 ? -20.952 19.270 41.666 1.00 82.31 269 PRO A CA 1
ATOM 2134 C C . PRO A 1 269 ? -20.108 18.182 42.355 1.00 82.31 269 PRO A C 1
ATOM 2136 O O . PRO A 1 269 ? -18.985 18.462 42.760 1.00 82.31 269 PRO A O 1
ATOM 2139 N N . LEU A 1 270 ? -20.642 16.966 42.538 1.00 85.62 270 LEU A N 1
ATOM 2140 C CA . LEU A 1 270 ? -19.987 15.909 43.321 1.00 85.62 270 LEU A CA 1
ATOM 2141 C C . LEU A 1 270 ? -18.735 15.339 42.645 1.00 85.62 270 LEU A C 1
ATOM 2143 O O . LEU A 1 270 ? -17.810 14.913 43.331 1.00 85.62 270 LEU A O 1
ATOM 2147 N N . ILE A 1 271 ? -18.718 15.299 41.312 1.00 84.50 271 ILE A N 1
ATOM 2148 C CA . ILE A 1 271 ? -17.617 14.751 40.520 1.00 84.50 271 ILE A CA 1
ATOM 2149 C C . ILE A 1 271 ? -17.328 15.722 39.383 1.00 84.50 271 ILE A C 1
ATOM 2151 O O . ILE A 1 271 ? -18.232 16.121 38.651 1.00 84.50 271 ILE A O 1
ATOM 2155 N N . THR A 1 272 ? -16.057 16.064 39.212 1.00 83.81 272 THR A N 1
ATOM 2156 C CA . THR A 1 272 ? -15.559 16.801 38.052 1.00 83.81 272 THR A CA 1
ATOM 2157 C C . THR A 1 272 ? -14.634 15.898 37.246 1.00 83.81 272 THR A C 1
ATOM 2159 O O . THR A 1 272 ? -13.772 15.213 37.796 1.00 83.81 272 THR A O 1
ATOM 2162 N N . HIS A 1 273 ? -14.831 15.861 35.928 1.00 83.12 273 HIS A N 1
ATOM 2163 C CA . HIS A 1 273 ? -13.948 15.124 35.031 1.00 83.12 273 HIS A CA 1
ATOM 2164 C C . HIS A 1 273 ? -12.834 16.048 34.538 1.00 83.12 273 HIS A C 1
ATOM 2166 O O . HIS A 1 273 ? -13.091 17.009 33.813 1.00 83.12 273 HIS A O 1
ATOM 2172 N N . ASN A 1 274 ? -11.596 15.747 34.925 1.00 83.75 274 ASN A N 1
ATOM 2173 C CA . ASN A 1 274 ? -10.420 16.497 34.503 1.00 83.75 274 ASN A CA 1
ATOM 2174 C C . ASN A 1 274 ? -9.718 15.759 33.361 1.00 83.75 274 ASN A C 1
ATOM 2176 O O . ASN A 1 274 ? -9.339 14.600 33.506 1.00 83.75 274 ASN A O 1
ATOM 2180 N N . ILE A 1 275 ? -9.506 16.442 32.236 1.00 84.38 275 ILE A N 1
ATOM 2181 C CA . ILE A 1 275 ? -8.737 15.893 31.114 1.00 84.38 275 ILE A CA 1
ATOM 2182 C C . ILE A 1 275 ? -7.259 16.212 31.346 1.00 84.38 275 ILE A C 1
ATOM 2184 O O . ILE A 1 275 ? -6.815 17.339 31.127 1.00 84.38 275 ILE A O 1
ATOM 2188 N N . GLU A 1 276 ? -6.483 15.218 31.775 1.00 86.50 276 GLU A N 1
ATOM 2189 C CA . GLU A 1 276 ? -5.046 15.390 31.981 1.00 86.50 276 GLU A CA 1
ATOM 2190 C C . GLU A 1 276 ? -4.270 15.405 30.657 1.00 86.50 276 GLU A C 1
ATOM 2192 O O . GLU A 1 276 ? -4.354 14.478 29.847 1.00 86.50 276 GLU A O 1
ATOM 2197 N N . THR A 1 277 ? -3.440 16.430 30.451 1.00 85.81 277 THR A N 1
ATOM 2198 C CA . THR A 1 277 ? -2.554 16.556 29.281 1.00 85.81 277 THR A CA 1
ATOM 2199 C C . THR A 1 277 ? -1.091 16.701 29.697 1.00 85.81 277 THR A C 1
ATOM 2201 O O . THR A 1 277 ? -0.762 16.893 30.869 1.00 85.81 277 THR A O 1
ATOM 2204 N N . GLN A 1 278 ? -0.165 16.589 28.740 1.00 81.75 278 GLN A N 1
ATOM 2205 C CA . GLN A 1 278 ? 1.250 16.864 29.012 1.00 81.75 278 GLN A CA 1
ATOM 2206 C C . GLN A 1 278 ? 1.463 18.345 29.398 1.00 81.75 278 GLN A C 1
ATOM 2208 O O . GLN A 1 278 ? 0.863 19.218 28.763 1.00 81.75 278 GLN A O 1
ATOM 2213 N N . PRO A 1 279 ? 2.319 18.651 30.396 1.00 79.75 279 PRO A N 1
ATOM 2214 C CA . PRO A 1 279 ? 2.593 20.028 30.801 1.00 79.75 279 PRO A CA 1
ATOM 2215 C C . PRO A 1 279 ? 3.106 20.888 29.637 1.00 79.75 279 PRO A C 1
ATOM 2217 O O . PRO A 1 279 ? 4.008 20.477 28.909 1.00 79.75 279 PRO A O 1
ATOM 2220 N N . GLY A 1 280 ? 2.542 22.089 29.474 1.00 80.69 280 GLY A N 1
ATOM 2221 C CA . GLY A 1 280 ? 2.987 23.080 28.484 1.00 80.69 280 GLY A CA 1
ATOM 2222 C C . GLY A 1 280 ? 2.503 22.860 27.045 1.00 80.69 280 GLY A C 1
ATOM 2223 O O . GLY A 1 280 ? 2.865 23.639 26.166 1.00 80.69 280 GLY A O 1
ATOM 2224 N N . LEU A 1 281 ? 1.686 21.835 26.784 1.00 82.75 281 LEU A N 1
ATOM 2225 C CA . LEU A 1 281 ? 1.142 21.571 25.454 1.00 82.75 281 LEU A CA 1
ATOM 2226 C C . LEU A 1 281 ? -0.312 22.045 25.355 1.00 82.75 281 LEU A C 1
ATOM 2228 O O . LEU A 1 281 ? -1.153 21.600 26.128 1.00 82.75 281 LEU A O 1
ATOM 2232 N N . THR A 1 282 ? -0.619 22.891 24.370 1.00 86.19 282 THR A N 1
ATOM 2233 C CA . THR A 1 282 ? -1.986 23.338 24.061 1.00 86.19 282 THR A CA 1
ATOM 2234 C C . THR A 1 282 ? -2.408 22.877 22.668 1.00 86.19 282 THR A C 1
ATOM 2236 O O . THR A 1 282 ? -1.626 22.889 21.712 1.00 86.19 282 THR A O 1
ATOM 2239 N N . VAL A 1 283 ? -3.665 22.446 22.529 1.00 87.44 283 VAL A N 1
ATOM 2240 C CA . VAL A 1 283 ? -4.241 22.058 21.234 1.00 87.44 283 VAL A CA 1
ATOM 2241 C C . VAL A 1 283 ? -5.215 23.131 20.771 1.00 87.44 283 VAL A C 1
ATOM 2243 O O . VAL A 1 283 ? -6.341 23.230 21.255 1.00 87.44 283 VAL A O 1
ATOM 2246 N N . ARG A 1 284 ? -4.788 23.904 19.768 1.00 91.00 284 ARG A N 1
ATOM 2247 C CA . ARG A 1 284 ? -5.617 24.903 19.090 1.00 91.00 284 ARG A CA 1
ATOM 2248 C C . ARG A 1 284 ? -5.756 24.564 17.614 1.00 91.00 284 ARG A C 1
ATOM 2250 O O . ARG A 1 284 ? -4.774 24.530 16.874 1.00 91.00 284 ARG A O 1
ATOM 2257 N N . THR A 1 285 ? -6.986 24.337 17.174 1.00 88.75 285 THR A N 1
ATOM 2258 C CA . THR A 1 285 ? -7.300 24.011 15.780 1.00 88.75 285 THR A CA 1
ATOM 2259 C C . THR A 1 285 ? -8.249 25.054 15.212 1.00 88.75 285 THR A C 1
ATOM 2261 O O . THR A 1 285 ? -9.188 25.475 15.878 1.00 88.75 285 THR A O 1
ATOM 2264 N N . ARG A 1 286 ? -8.008 25.494 13.972 1.00 88.00 286 ARG A N 1
ATOM 2265 C CA . ARG A 1 286 ? -8.910 26.441 13.306 1.00 88.00 286 ARG A CA 1
ATOM 2266 C C . ARG A 1 286 ? -10.275 25.778 13.051 1.00 88.00 286 ARG A C 1
ATOM 2268 O O . ARG A 1 286 ? -10.282 24.635 12.588 1.00 88.00 286 ARG A O 1
ATOM 2275 N N . PRO A 1 287 ? -11.400 26.479 13.287 1.00 87.62 287 PRO A N 1
ATOM 2276 C CA . PRO A 1 287 ? -12.726 25.996 12.917 1.00 87.62 287 PRO A CA 1
ATOM 2277 C C . PRO A 1 287 ? -12.807 25.610 11.438 1.00 87.62 287 PRO A C 1
ATOM 2279 O O . PRO A 1 287 ? -12.228 26.277 10.575 1.00 87.62 287 PRO A O 1
ATOM 2282 N N . TYR A 1 288 ? -13.536 24.538 11.137 1.00 89.12 288 TYR A N 1
ATOM 2283 C CA . TYR A 1 288 ? -13.809 24.157 9.756 1.00 89.12 288 TYR A CA 1
ATOM 2284 C C . TYR A 1 288 ? -14.795 25.132 9.110 1.00 89.12 288 TYR A C 1
ATOM 2286 O O . TYR A 1 288 ? -15.694 25.663 9.761 1.00 89.12 288 TYR A O 1
ATOM 2294 N N . ARG A 1 289 ? -14.648 25.357 7.800 1.00 88.00 289 ARG A N 1
ATOM 2295 C CA . ARG A 1 289 ? -15.588 26.191 7.049 1.00 88.00 289 ARG A CA 1
ATOM 2296 C C . ARG A 1 289 ? -16.943 25.487 6.971 1.00 88.00 289 ARG A C 1
ATOM 2298 O O . ARG A 1 289 ? -17.044 24.416 6.375 1.00 88.00 289 ARG A O 1
ATOM 2305 N N . LEU A 1 290 ? -17.977 26.113 7.529 1.00 85.06 290 LEU A N 1
ATOM 2306 C CA . LEU A 1 290 ? -19.346 25.606 7.487 1.00 85.06 290 LEU A CA 1
ATOM 2307 C C . LEU A 1 290 ? -20.117 26.183 6.286 1.00 85.06 290 LEU A C 1
ATOM 2309 O O . LEU A 1 290 ? -20.132 27.408 6.110 1.00 85.06 290 LEU A O 1
ATOM 2313 N N . PRO A 1 291 ? -20.777 25.335 5.474 1.00 85.06 291 PRO A N 1
ATOM 2314 C CA . PRO A 1 291 ? -21.759 25.773 4.483 1.00 85.06 291 PRO A CA 1
ATOM 2315 C C . PRO A 1 291 ? -22.876 26.606 5.127 1.00 85.06 291 PRO A C 1
ATOM 2317 O O . PRO A 1 291 ? -23.288 26.304 6.244 1.00 85.06 291 PRO A O 1
ATOM 2320 N N . VAL A 1 292 ? -23.381 27.626 4.423 1.00 87.25 292 VAL A N 1
ATOM 2321 C CA . VAL A 1 292 ? -24.346 28.610 4.963 1.00 87.25 292 VAL A CA 1
ATOM 2322 C C . VAL A 1 292 ? -25.590 27.938 5.551 1.00 87.25 292 VAL A C 1
ATOM 2324 O O . VAL A 1 292 ? -25.946 28.207 6.692 1.00 87.25 292 VAL A O 1
ATOM 2327 N N . ASN A 1 293 ? -26.171 26.972 4.836 1.00 81.81 293 ASN A N 1
ATOM 2328 C CA . ASN A 1 293 ? -27.342 26.208 5.282 1.00 81.81 293 ASN A CA 1
ATOM 2329 C C . ASN A 1 293 ? -27.125 25.411 6.582 1.00 81.81 293 ASN A C 1
ATOM 2331 O O . ASN A 1 293 ? -28.088 25.051 7.251 1.00 81.81 293 ASN A O 1
ATOM 2335 N N . LYS A 1 294 ? -25.874 25.118 6.948 1.00 83.25 294 LYS A N 1
ATOM 2336 C CA . LYS A 1 294 ? -25.531 24.411 8.187 1.00 83.25 294 LYS A CA 1
ATOM 2337 C C . LYS A 1 294 ? -25.181 25.351 9.340 1.00 83.25 294 LYS A C 1
ATOM 2339 O O . LYS A 1 294 ? -25.143 24.907 10.483 1.00 83.25 294 LYS A O 1
ATOM 2344 N N . GLN A 1 295 ? -24.933 26.632 9.068 1.00 85.38 295 GLN A N 1
ATOM 2345 C CA . GLN A 1 295 ? -24.616 27.611 10.110 1.00 85.38 295 GLN A CA 1
ATOM 2346 C C . GLN A 1 295 ? -25.822 27.894 11.004 1.00 85.38 295 GLN A C 1
ATOM 2348 O O . GLN A 1 295 ? -25.657 28.026 12.212 1.00 85.38 295 GLN A O 1
ATOM 2353 N N . ASP A 1 296 ? -27.025 27.946 10.427 1.00 85.88 296 ASP A N 1
ATOM 2354 C CA . ASP A 1 296 ? -28.256 28.179 11.190 1.00 85.88 296 ASP A CA 1
ATOM 2355 C C . ASP A 1 296 ? -28.561 27.012 12.138 1.00 85.88 296 ASP A C 1
ATOM 2357 O O . ASP A 1 296 ? -28.972 27.234 13.274 1.00 85.88 296 ASP A O 1
ATOM 2361 N N . VAL A 1 297 ? -28.283 25.776 11.702 1.00 84.81 297 VAL A N 1
ATOM 2362 C CA . VAL A 1 297 ? -28.402 24.572 12.540 1.00 84.81 297 VAL A CA 1
ATOM 2363 C C . VAL A 1 297 ? -27.441 24.660 13.725 1.00 84.81 297 VAL A C 1
ATOM 2365 O O . VAL A 1 297 ? -27.868 24.564 14.866 1.00 84.81 297 VAL A O 1
ATOM 2368 N N . VAL A 1 298 ? -26.160 24.941 13.469 1.00 86.06 298 VAL A N 1
ATOM 2369 C CA . VAL A 1 298 ? -25.136 25.097 14.520 1.00 86.06 298 VAL A CA 1
ATOM 2370 C C . VAL A 1 298 ? -25.504 26.189 15.520 1.00 86.06 298 VAL A C 1
ATOM 2372 O O . VAL A 1 298 ? -25.347 25.984 16.718 1.00 86.06 298 VAL A O 1
ATOM 2375 N N . ARG A 1 299 ? -26.004 27.337 15.045 1.00 87.69 299 ARG A N 1
ATOM 2376 C CA . ARG A 1 299 ? -26.418 28.444 15.918 1.00 87.69 299 ARG A CA 1
ATOM 2377 C C . ARG A 1 299 ? -27.588 28.058 16.822 1.00 87.69 299 ARG A C 1
ATOM 2379 O O . ARG A 1 299 ? -27.565 28.405 17.996 1.00 87.69 299 ARG A O 1
ATOM 2386 N N . ARG A 1 300 ? -28.576 27.328 16.296 1.00 86.88 300 ARG A N 1
ATOM 2387 C CA . ARG A 1 300 ? -29.729 26.860 17.077 1.00 86.88 300 ARG A CA 1
ATOM 2388 C C . ARG A 1 300 ? -29.324 25.852 18.152 1.00 86.88 300 ARG A C 1
ATOM 2390 O O . ARG A 1 300 ? -29.721 26.016 19.297 1.00 86.88 300 ARG A O 1
ATOM 2397 N N . GLU A 1 301 ? -28.508 24.865 17.789 1.00 85.62 301 GLU A N 1
ATOM 2398 C CA . GLU A 1 301 ? -28.013 23.845 18.726 1.00 85.62 301 GLU A CA 1
ATOM 2399 C C . GLU A 1 301 ? -27.168 24.462 19.846 1.00 85.62 301 GLU A C 1
ATOM 2401 O O . GLU A 1 301 ? -27.347 24.136 21.016 1.00 85.62 301 GLU A O 1
ATOM 2406 N N . LEU A 1 302 ? -26.277 25.403 19.511 1.00 88.00 302 LEU A N 1
ATOM 2407 C CA . LEU A 1 302 ? -25.488 26.125 20.512 1.00 88.00 302 LEU A CA 1
ATOM 2408 C C . LEU A 1 302 ? -26.368 26.928 21.473 1.00 88.00 302 LEU A C 1
ATOM 2410 O O . LEU A 1 302 ? -26.130 26.882 22.675 1.00 88.00 302 LEU A O 1
ATOM 2414 N N . ALA A 1 303 ? -27.383 27.631 20.962 1.00 88.56 303 ALA A N 1
ATOM 2415 C CA . ALA A 1 303 ? -28.312 28.384 21.800 1.00 88.56 303 ALA A CA 1
ATOM 2416 C C . ALA A 1 303 ? -29.079 27.466 22.765 1.00 88.56 303 ALA A C 1
ATOM 2418 O O . ALA A 1 303 ? -29.158 27.769 23.951 1.00 88.56 303 ALA A O 1
ATOM 2419 N N . ALA A 1 304 ? -29.561 26.316 22.283 1.00 85.69 304 ALA A N 1
ATOM 2420 C CA . ALA A 1 304 ? -30.249 25.333 23.117 1.00 85.69 304 ALA A CA 1
ATOM 2421 C C . ALA A 1 304 ? -29.325 24.732 24.191 1.00 85.69 304 ALA A C 1
ATOM 2423 O O . ALA A 1 304 ? -29.717 24.618 25.347 1.00 85.69 304 ALA A O 1
ATOM 2424 N N . MET A 1 305 ? -28.074 24.395 23.855 1.00 85.31 305 MET A N 1
ATOM 2425 C CA . MET A 1 305 ? -27.114 23.881 24.842 1.00 85.31 305 MET A CA 1
ATOM 2426 C C . MET A 1 305 ? -26.708 24.928 25.889 1.00 85.31 305 MET A C 1
ATOM 2428 O O . MET A 1 305 ? -26.461 24.556 27.036 1.00 85.31 305 MET A O 1
ATOM 2432 N N . LEU A 1 306 ? -26.635 26.210 25.511 1.00 88.75 306 LEU A N 1
ATOM 2433 C CA . LEU A 1 306 ? -26.408 27.317 26.446 1.00 88.75 306 LEU A CA 1
ATOM 2434 C C . LEU A 1 306 ? -27.602 27.490 27.394 1.00 88.75 306 LEU A C 1
ATOM 2436 O O . LEU A 1 306 ? -27.409 27.634 28.597 1.00 88.75 306 LEU A O 1
ATOM 2440 N N . GLU A 1 307 ? -28.829 27.430 26.870 1.00 86.69 307 GLU A N 1
ATOM 2441 C CA . GLU A 1 307 ? -30.062 27.531 27.663 1.00 86.69 307 GLU A CA 1
ATOM 2442 C C . GLU A 1 307 ? -30.223 26.354 28.637 1.00 86.69 307 GLU A C 1
ATOM 2444 O O . GLU A 1 307 ? -30.583 26.548 29.796 1.00 86.69 307 GLU A O 1
ATOM 2449 N N . LEU A 1 308 ? -29.879 25.140 28.198 1.00 83.62 308 LEU A N 1
ATOM 2450 C CA . LEU A 1 308 ? -29.893 23.930 29.026 1.00 83.62 308 LEU A CA 1
ATOM 2451 C C . LEU A 1 308 ? -28.705 23.832 29.999 1.00 83.62 308 LEU A C 1
ATOM 2453 O O . LEU A 1 308 ? -28.642 22.889 30.784 1.00 83.62 308 LEU A O 1
ATOM 2457 N N . GLY A 1 309 ? -27.741 24.758 29.943 1.00 83.44 309 GLY A N 1
ATOM 2458 C CA . GLY A 1 309 ? -26.552 24.737 30.800 1.00 83.44 309 GLY A CA 1
ATOM 2459 C C . GLY A 1 309 ? -25.603 23.560 30.538 1.00 83.44 309 GLY A C 1
ATOM 2460 O O . GLY A 1 309 ? -24.812 23.204 31.410 1.00 83.44 309 GLY A O 1
ATOM 2461 N N . VAL A 1 310 ? -25.677 22.950 29.350 1.00 85.50 310 VAL A N 1
ATOM 2462 C CA . VAL A 1 310 ? -24.774 21.871 28.906 1.00 85.50 310 VAL A CA 1
ATOM 2463 C C . VAL A 1 310 ? -23.406 22.435 28.518 1.00 85.50 310 VAL A C 1
ATOM 2465 O O . VAL A 1 310 ? -22.383 21.773 28.690 1.00 85.50 310 VAL A O 1
ATOM 2468 N N . VAL A 1 311 ? -23.383 23.662 27.990 1.00 88.19 311 VAL A N 1
ATOM 2469 C CA . VAL A 1 311 ? -22.164 24.397 27.632 1.00 88.19 311 VAL A CA 1
ATOM 2470 C C . VAL A 1 311 ? -22.214 25.811 28.204 1.00 88.19 311 VAL A C 1
ATOM 2472 O O . VAL A 1 311 ? -23.289 26.347 28.457 1.00 88.19 311 VAL A O 1
ATOM 2475 N N . GLU A 1 312 ? -21.048 26.428 28.365 1.00 88.75 312 GLU A N 1
ATOM 2476 C CA . GLU A 1 312 ? -20.899 27.816 28.805 1.00 88.75 312 GLU A CA 1
ATOM 2477 C C . GLU A 1 312 ? -19.881 28.557 27.930 1.00 88.75 312 GLU A C 1
ATOM 2479 O O . GLU A 1 312 ? -19.036 27.946 27.267 1.00 88.75 312 GLU A O 1
ATOM 2484 N N . GLU A 1 313 ? -19.959 29.887 27.909 1.00 90.81 313 GLU A N 1
ATOM 2485 C CA . GLU A 1 313 ? -18.977 30.708 27.208 1.00 90.81 313 GLU A CA 1
ATOM 2486 C C . GLU A 1 313 ? -17.670 30.782 28.002 1.00 90.81 313 GLU A C 1
ATOM 2488 O O . GLU A 1 313 ? -17.643 31.207 29.156 1.00 90.81 313 GLU A O 1
ATOM 2493 N N . PHE A 1 314 ? -16.562 30.403 27.364 1.00 88.81 314 PHE A N 1
ATOM 2494 C CA . PHE A 1 314 ? -15.249 30.397 28.000 1.00 88.81 314 PHE A CA 1
ATOM 2495 C C . PHE A 1 314 ? -14.147 30.864 27.043 1.00 88.81 314 PHE A C 1
ATOM 2497 O O . PHE A 1 314 ? -14.162 30.566 25.847 1.00 88.81 314 PHE A O 1
ATOM 2504 N N . HIS A 1 315 ? -13.150 31.572 27.580 1.00 89.69 315 HIS A N 1
ATOM 2505 C CA . HIS A 1 315 ? -11.972 32.021 26.838 1.00 89.69 315 HIS A CA 1
ATOM 2506 C C . HIS A 1 315 ? -10.775 31.137 27.183 1.00 89.69 315 HIS A C 1
ATOM 2508 O O . HIS A 1 315 ? -10.297 31.150 28.314 1.00 89.69 315 HIS A O 1
ATOM 2514 N N . SER A 1 316 ? -10.267 30.380 26.207 1.00 87.88 316 SER A N 1
ATOM 2515 C CA . SER A 1 316 ? -9.119 29.493 26.422 1.00 87.88 316 SER A CA 1
ATOM 2516 C C . SER A 1 316 ? -8.142 29.463 25.252 1.00 87.88 316 SER A C 1
ATOM 2518 O O . SER A 1 316 ? -8.490 29.751 24.101 1.00 87.88 316 SER A O 1
ATOM 2520 N N . ASP A 1 317 ? -6.918 29.029 25.546 1.00 88.38 317 ASP A N 1
ATOM 2521 C CA . ASP A 1 317 ? -5.912 28.705 24.531 1.00 88.38 317 ASP A CA 1
ATOM 2522 C C . ASP A 1 317 ? -6.239 27.415 23.761 1.00 88.38 317 ASP A C 1
ATOM 2524 O O . ASP A 1 317 ? -5.659 27.154 22.702 1.00 88.38 317 ASP A O 1
ATOM 2528 N N . TRP A 1 318 ? -7.198 26.628 24.254 1.00 89.38 318 TRP A N 1
ATOM 2529 C CA . TRP A 1 318 ? -7.657 25.381 23.658 1.00 89.38 318 TRP A CA 1
ATOM 2530 C C . TRP A 1 318 ? -8.800 25.632 22.676 1.00 89.38 318 TRP A C 1
ATOM 2532 O O . TRP A 1 318 ? -9.725 26.401 22.925 1.00 89.38 318 TRP A O 1
ATOM 2542 N N . CYS A 1 319 ? -8.755 24.971 21.520 1.00 90.94 319 CYS A N 1
ATOM 2543 C CA . CYS A 1 319 ? -9.835 25.076 20.543 1.00 90.94 319 CYS A CA 1
ATOM 2544 C C . CYS A 1 319 ? -9.962 23.792 19.728 1.00 90.94 319 CYS A C 1
ATOM 2546 O O . CYS A 1 319 ? -9.025 23.397 19.020 1.00 90.94 319 CYS A O 1
ATOM 2548 N N . SER A 1 320 ? -11.145 23.181 19.803 1.00 91.56 320 SER A N 1
ATOM 2549 C CA . SER A 1 320 ? -11.537 22.020 19.004 1.00 91.56 320 SER A CA 1
ATOM 2550 C C . SER A 1 320 ? -12.675 22.417 18.059 1.00 91.56 320 SER A C 1
ATOM 2552 O O . SER A 1 320 ? -13.628 23.060 18.498 1.00 91.56 320 SER A O 1
ATOM 2554 N N . PRO A 1 321 ? -12.587 22.092 16.759 1.00 91.06 321 PRO A N 1
ATOM 2555 C CA . PRO A 1 321 ? -13.566 22.533 15.780 1.00 91.06 321 PRO A CA 1
ATOM 2556 C C . PRO A 1 321 ? -14.832 21.669 1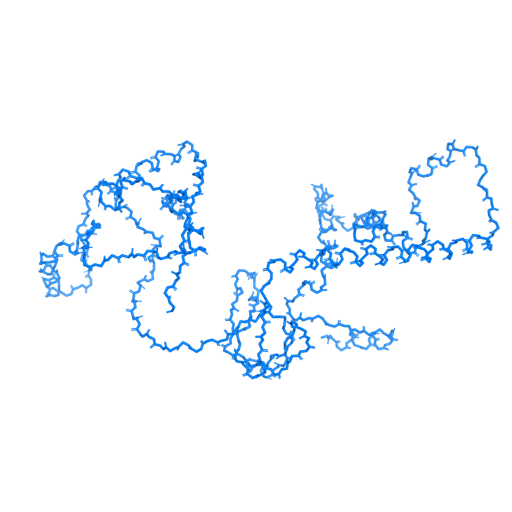5.846 1.00 91.06 321 PRO A C 1
ATOM 2558 O O . PRO A 1 321 ? -14.772 20.470 16.126 1.00 91.06 321 PRO A O 1
ATOM 2561 N N . VAL A 1 322 ? -15.974 22.272 15.522 1.00 89.56 322 VAL A N 1
ATOM 2562 C CA . VAL A 1 322 ? -17.259 21.569 15.394 1.00 89.56 322 VAL A CA 1
ATOM 2563 C C . VAL A 1 322 ? -17.324 20.830 14.055 1.00 89.56 322 VAL A C 1
ATOM 2565 O O . VAL A 1 322 ? -16.912 21.349 13.012 1.00 89.56 322 VAL A O 1
ATOM 2568 N N . VAL A 1 323 ? -17.863 19.616 14.084 1.00 88.19 323 VAL A N 1
ATOM 2569 C CA . VAL A 1 323 ? -18.110 18.742 12.940 1.00 88.19 323 VAL A CA 1
ATOM 2570 C C . VAL A 1 323 ? -19.568 18.305 12.969 1.00 88.19 323 VAL A C 1
ATOM 2572 O O . VAL A 1 323 ? -20.087 17.881 13.993 1.00 88.19 323 VAL A O 1
ATOM 2575 N N . LEU A 1 324 ? -20.221 18.386 11.814 1.00 85.12 324 LEU A N 1
ATOM 2576 C CA . LEU A 1 324 ? -21.618 18.004 11.654 1.00 85.12 324 LEU A CA 1
ATOM 2577 C C . LEU A 1 324 ? -21.718 16.661 10.944 1.00 85.12 324 LEU A C 1
ATOM 2579 O O . LEU A 1 324 ? -21.261 16.535 9.803 1.00 85.12 324 LEU A O 1
ATOM 2583 N N . VAL A 1 325 ? -22.340 15.682 11.595 1.00 80.06 325 VAL A N 1
ATOM 2584 C CA . VAL A 1 325 ? -22.507 14.323 11.060 1.00 80.06 325 VAL A CA 1
ATOM 2585 C C . VAL A 1 325 ? -23.978 14.092 10.737 1.00 80.06 325 VAL A C 1
ATOM 2587 O O . VAL A 1 325 ? -24.830 14.313 11.583 1.00 80.06 325 VAL A O 1
ATOM 2590 N N . GLY A 1 326 ? -24.298 13.673 9.513 1.00 78.19 326 GLY A N 1
ATOM 2591 C CA . GLY A 1 326 ? -25.677 13.326 9.158 1.00 78.19 326 GLY A CA 1
ATOM 2592 C C . GLY A 1 326 ? -26.084 11.990 9.779 1.00 78.19 326 GLY A C 1
ATOM 2593 O O . GLY A 1 326 ? -25.319 11.027 9.703 1.00 78.19 326 GLY A O 1
ATOM 2594 N N . LYS A 1 327 ? -27.274 11.937 10.373 1.00 75.62 327 LYS A N 1
ATOM 2595 C CA . LYS A 1 327 ? -27.953 10.699 10.760 1.00 75.62 327 LYS A CA 1
ATOM 2596 C C . LYS A 1 327 ? -28.648 10.070 9.540 1.00 75.62 327 LYS A C 1
ATOM 2598 O O . LYS A 1 327 ? -28.810 10.708 8.498 1.00 75.62 327 LYS A O 1
ATOM 2603 N N . LEU A 1 328 ? -29.058 8.806 9.672 1.00 70.62 328 LEU A N 1
ATOM 2604 C CA . LEU A 1 328 ? -29.814 8.080 8.637 1.00 70.62 328 LEU A CA 1
ATOM 2605 C C . LEU A 1 328 ? -31.221 8.661 8.414 1.00 70.62 328 LEU A C 1
ATOM 2607 O O . LEU A 1 328 ? -31.742 8.569 7.308 1.00 70.62 328 LEU A O 1
ATOM 2611 N N . ASP A 1 329 ? -31.799 9.284 9.442 1.00 74.12 329 ASP A N 1
ATOM 2612 C CA . ASP A 1 329 ? -33.109 9.951 9.420 1.00 74.12 329 ASP A CA 1
ATOM 2613 C C . ASP A 1 329 ? -33.088 11.340 8.742 1.00 74.12 329 ASP A C 1
ATOM 2615 O O . ASP A 1 329 ? -34.127 11.978 8.591 1.00 74.12 329 ASP A O 1
ATOM 2619 N N . GLY A 1 330 ? -31.911 11.816 8.315 1.00 70.94 330 GLY A N 1
ATOM 2620 C CA . GLY A 1 330 ? -31.717 13.128 7.693 1.00 70.94 330 GLY A CA 1
ATOM 2621 C C . GLY A 1 330 ? -31.417 14.273 8.668 1.00 70.94 330 GLY A C 1
ATOM 2622 O O . GLY A 1 330 ? -31.065 15.366 8.215 1.00 70.94 330 GLY A O 1
ATOM 2623 N N . SER A 1 331 ? -31.486 14.044 9.982 1.00 76.94 331 SER A N 1
ATOM 2624 C CA . SER A 1 331 ? -31.069 15.016 10.997 1.00 76.94 331 SER A CA 1
ATOM 2625 C C . SER A 1 331 ? -29.537 15.106 11.104 1.00 76.94 331 SER A C 1
ATOM 2627 O O . SER A 1 331 ? -28.789 14.317 10.516 1.00 76.94 331 SER A O 1
ATOM 2629 N N . VAL A 1 332 ? -29.030 16.120 11.807 1.00 76.56 332 VAL A N 1
ATOM 2630 C CA . VAL A 1 332 ? -27.592 16.409 11.898 1.00 76.56 332 VAL A CA 1
ATOM 2631 C C . VAL A 1 332 ? -27.148 16.372 13.354 1.00 76.56 332 VAL A C 1
ATOM 2633 O O . VAL A 1 332 ? -27.711 17.068 14.187 1.00 76.56 332 VAL A O 1
ATOM 2636 N N . ARG A 1 333 ? -26.090 15.615 13.648 1.00 80.00 333 ARG A N 1
ATOM 2637 C CA . ARG A 1 333 ? -25.430 15.588 14.955 1.00 80.00 333 ARG A CA 1
ATOM 2638 C C . ARG A 1 333 ? -24.426 16.723 15.074 1.00 80.00 333 ARG A C 1
ATOM 2640 O O . ARG A 1 333 ? -23.558 16.885 14.208 1.00 80.00 333 ARG A O 1
ATOM 2647 N N . PHE A 1 334 ? -24.522 17.455 16.175 1.00 84.19 334 PHE A N 1
ATOM 2648 C CA . PHE A 1 334 ? -23.523 18.419 16.604 1.00 84.19 334 PHE A CA 1
ATOM 2649 C C . PHE A 1 334 ? -22.384 17.677 17.317 1.00 84.19 334 PHE A C 1
ATOM 2651 O O . PHE A 1 334 ? -22.551 17.192 18.432 1.00 84.19 334 PHE A O 1
ATOM 2658 N N . CYS A 1 335 ? -21.221 17.544 16.677 1.00 84.62 335 CYS A N 1
ATOM 2659 C CA . CYS A 1 335 ? -20.061 16.865 17.260 1.00 84.62 335 CYS A CA 1
ATOM 2660 C C . CYS A 1 335 ? -18.863 17.813 17.363 1.00 84.62 335 CYS A C 1
ATOM 2662 O O . CYS A 1 335 ? -18.698 18.717 16.548 1.00 84.62 335 CYS A O 1
ATOM 2664 N N . VAL A 1 336 ? -17.972 17.573 18.323 1.00 87.81 336 VAL A N 1
ATOM 2665 C CA . VAL A 1 336 ? -16.699 18.299 18.454 1.00 87.81 336 VAL A CA 1
ATOM 2666 C C . VAL A 1 336 ? -15.546 17.353 18.118 1.00 87.81 336 VAL A C 1
ATOM 2668 O O . VAL A 1 336 ? -15.506 16.215 18.586 1.00 87.81 336 VAL A O 1
ATOM 2671 N N . ASP A 1 337 ? -14.602 17.790 17.280 1.00 87.25 337 ASP A N 1
ATOM 2672 C CA . ASP A 1 337 ? -13.453 16.965 16.889 1.00 87.25 337 ASP A CA 1
ATOM 2673 C C . ASP A 1 337 ? -12.343 16.993 17.947 1.00 87.25 337 ASP A C 1
ATOM 2675 O O . ASP A 1 337 ? -11.389 17.772 17.871 1.00 87.25 337 ASP A O 1
ATOM 2679 N N . TYR A 1 338 ? -12.444 16.083 18.914 1.00 88.44 338 TYR A N 1
ATOM 2680 C CA . TYR A 1 338 ? -11.439 15.911 19.962 1.00 88.44 338 TYR A CA 1
ATOM 2681 C C . TYR A 1 338 ? -10.247 15.038 19.560 1.00 88.44 338 TYR A C 1
ATOM 2683 O O . TYR A 1 338 ? -9.376 14.799 20.389 1.00 88.44 338 TYR A O 1
ATOM 2691 N N . ARG A 1 339 ? -10.112 14.578 18.306 1.00 86.06 339 ARG A N 1
ATOM 2692 C CA . ARG A 1 339 ? -9.033 13.633 17.931 1.00 86.06 339 ARG A CA 1
ATOM 2693 C C . ARG A 1 339 ? -7.631 14.146 18.262 1.00 86.06 339 ARG A C 1
ATOM 2695 O O . ARG A 1 339 ? -6.764 13.361 18.636 1.00 86.06 339 ARG A O 1
ATOM 2702 N N . ARG A 1 340 ? -7.399 15.454 18.116 1.00 86.06 340 ARG A N 1
ATOM 2703 C CA . ARG A 1 340 ? -6.106 16.081 18.440 1.00 86.06 340 ARG A CA 1
ATOM 2704 C C . ARG A 1 340 ? -5.886 16.226 19.943 1.00 86.06 340 ARG A C 1
ATOM 2706 O O . ARG A 1 340 ? -4.754 16.071 20.381 1.00 86.06 340 ARG A O 1
ATOM 2713 N N . VAL A 1 341 ? -6.948 16.499 20.700 1.00 87.56 341 VAL A N 1
ATOM 2714 C CA . VAL A 1 341 ? -6.911 16.543 22.169 1.00 87.56 341 VAL A CA 1
ATOM 2715 C C . VAL A 1 341 ? -6.643 15.134 22.702 1.00 87.56 341 VAL A C 1
ATOM 2717 O O . VAL A 1 341 ? -5.648 14.920 23.378 1.00 87.56 341 VAL A O 1
ATOM 2720 N N . ASN A 1 342 ? -7.397 14.139 22.237 1.00 86.44 342 ASN A N 1
ATOM 2721 C CA . ASN A 1 342 ? -7.233 12.729 22.597 1.00 86.44 342 ASN A CA 1
ATOM 2722 C C . ASN A 1 342 ? -5.830 12.174 22.292 1.00 86.44 342 ASN A C 1
ATOM 2724 O O . ASN A 1 342 ? -5.390 11.231 22.937 1.00 86.44 342 ASN A O 1
ATOM 2728 N N . ALA A 1 343 ? -5.116 12.726 21.305 1.00 85.94 343 ALA A N 1
ATOM 2729 C CA . ALA A 1 343 ? -3.745 12.315 20.995 1.00 85.94 343 ALA A CA 1
ATOM 2730 C C . ALA A 1 343 ? -2.712 12.784 22.037 1.00 85.94 343 ALA A C 1
ATOM 2732 O O . ALA A 1 343 ? -1.605 12.246 22.074 1.00 85.94 343 ALA A O 1
ATOM 2733 N N . VAL A 1 344 ? -3.054 13.798 22.836 1.00 86.44 344 VAL A N 1
ATOM 2734 C CA . VAL A 1 344 ? -2.178 14.405 23.848 1.00 86.44 344 VAL A CA 1
ATOM 2735 C C . VAL A 1 344 ? -2.681 14.209 25.279 1.00 86.44 344 VAL A C 1
ATOM 2737 O O . VAL A 1 344 ? -1.924 14.438 26.224 1.00 86.44 344 VAL A O 1
ATOM 2740 N N . SER A 1 345 ? -3.937 13.788 25.429 1.00 86.19 345 SER A N 1
ATOM 2741 C CA . SER A 1 345 ? -4.533 13.389 26.698 1.00 86.19 345 SER A CA 1
ATOM 2742 C C . SER A 1 345 ? -3.914 12.092 27.213 1.00 86.19 345 SER A C 1
ATOM 2744 O O . SER A 1 345 ? -3.599 11.177 26.446 1.00 86.19 345 SER A O 1
ATOM 2746 N N . LYS A 1 346 ? -3.752 12.009 28.532 1.00 83.19 346 LYS A N 1
ATOM 2747 C CA . LYS A 1 346 ? -3.474 10.753 29.224 1.00 83.19 346 LYS A CA 1
ATOM 2748 C C . LYS A 1 346 ? -4.805 10.048 29.459 1.00 83.19 346 LYS A C 1
ATOM 2750 O O . LYS A 1 346 ? -5.752 10.670 29.922 1.00 83.19 346 LYS A O 1
ATOM 2755 N N . PHE A 1 347 ? -4.871 8.774 29.100 1.00 75.00 347 PHE A N 1
ATOM 2756 C CA . PHE A 1 347 ? -6.010 7.932 29.444 1.00 75.00 347 PHE A CA 1
ATOM 2757 C C . PHE A 1 347 ? -5.699 7.218 30.752 1.00 75.00 347 PHE A C 1
ATOM 2759 O O . PHE A 1 347 ? -4.569 6.749 30.926 1.00 75.00 347 PHE A O 1
ATOM 2766 N N . ASP A 1 348 ? -6.693 7.131 31.630 1.00 66.94 348 ASP A N 1
ATOM 2767 C CA . ASP A 1 348 ? -6.624 6.271 32.805 1.00 66.94 348 ASP A CA 1
ATOM 2768 C C . ASP A 1 348 ? -6.426 4.820 32.335 1.00 66.94 348 ASP A C 1
ATOM 2770 O O . ASP A 1 348 ? -7.047 4.380 31.360 1.00 66.94 348 ASP A O 1
ATOM 2774 N N . ALA A 1 349 ? -5.447 4.147 32.945 1.00 45.47 349 ALA A N 1
ATOM 2775 C CA . ALA A 1 349 ? -4.910 2.857 32.510 1.00 45.47 349 ALA A CA 1
ATOM 2776 C C . ALA A 1 349 ? -5.859 1.679 32.748 1.00 45.47 349 ALA A C 1
ATOM 2778 O O . ALA A 1 349 ? -6.554 1.684 33.790 1.00 45.47 349 ALA A O 1
#

pLDDT: mean 80.79, std 13.74, range [31.78, 96.44]

Secondary structure (DSSP, 8-state):
--HHHHHHHHHTT-----PPTT-GGGGHHHHHHHHHHHHHHHHHTTT-SS-TTTTHHHHHHHHHHSPPTTTSS-HHHHHHSS----HHHHHHHHH--S------HHHHHHHHHHHHHHHHHHHHHHHHHHHHHHHHHHHTTPPP----TT-EEEEEE--TT-GGG-EEEEEEEEEEE-SSSEEEEEEGGGTTEEEEEEGGGEEE--------------TT--SS-----SS-PPP-PPPTT--HHHHHHHHHHHHHTTTTS-SS----SS------B-TT---B-PPPPPPHHHHHHHHHHHHHHHHTTS------S-B--EEEEE-TTS-EEEEE--HHHHTTBPPP-